Protein AF-0000000081653318 (afdb_homodimer)

pLDDT: mean 83.05, std 23.82, range [23.77, 98.88]

Organism: Saccoglossus kowalevskii (NCBI:txid10224)

Secondary structure (DSSP, 8-state):
------------------------------HHHHHHHHHHHHHHHHHHHHHHHHHHHHHHHHHHHHHHHHHHHHHHHHHHHHHHHHHHHHHHHHHHHHHHHHHHHHHHHHHHHHHHHHHHHHHHHHHHHHHHHHHHHHHHS-HHHHHHHTTTTTT-/------------------------------HHHHHHHHHHHHHHHHHHHHHHHHHHHHHHHHHHHHHHHHHHHHHHHHHHHHHHHHHHHHHHHHHHHHHHHHHHHHHHHHHHHHHHHHHHHHHHHHHHHHHHHHHHHHHHS-HHHHHHHTTTTTT-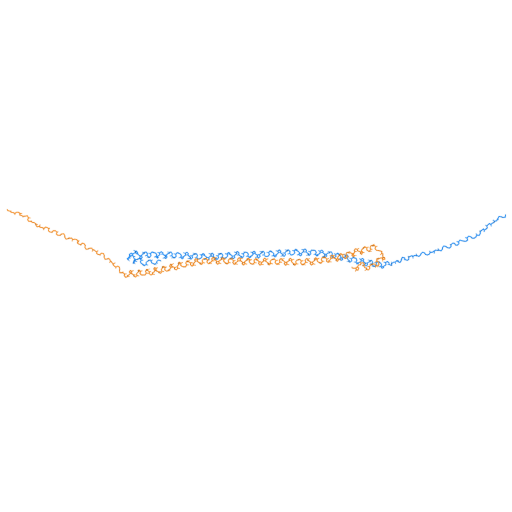

Structure (mmCIF, N/CA/C/O backbone):
data_AF-0000000081653318-model_v1
#
loop_
_entity.id
_entity.type
_entity.pdbx_description
1 polymer 'Uncharacterized protein LOC102802083'
#
loop_
_atom_site.group_PDB
_atom_site.id
_atom_site.type_symbol
_atom_site.label_atom_id
_atom_site.label_alt_id
_atom_site.label_comp_id
_atom_site.label_asym_id
_atom_site.label_entity_id
_atom_site.label_seq_id
_atom_site.pdbx_PDB_ins_code
_atom_site.Cartn_x
_atom_site.Cartn_y
_atom_site.Cartn_z
_atom_site.occupancy
_atom_site.B_iso_or_equiv
_atom_site.auth_seq_id
_atom_site.auth_comp_id
_atom_site.auth_asym_id
_atom_site.auth_atom_id
_atom_site.pdbx_PDB_model_num
ATOM 1 N N . MET A 1 1 ? 12.258 137.875 86 1 32.25 1 MET A N 1
ATOM 2 C CA . MET A 1 1 ? 11.68 138.25 84.688 1 32.25 1 MET A CA 1
ATOM 3 C C . MET A 1 1 ? 11.789 137 83.812 1 32.25 1 MET A C 1
ATOM 5 O O . MET A 1 1 ? 12.836 136.75 83.188 1 32.25 1 MET A O 1
ATOM 9 N N . ARG A 1 2 ? 11.086 135.875 84.25 1 38.72 2 ARG A N 1
ATOM 10 C CA . ARG A 1 2 ? 11.094 134.375 84 1 38.72 2 ARG A CA 1
ATOM 11 C C . ARG A 1 2 ? 10.555 134.125 82.562 1 38.72 2 ARG A C 1
ATOM 13 O O . ARG A 1 2 ? 9.469 134.625 82.25 1 38.72 2 ARG A O 1
ATOM 20 N N . GLY A 1 3 ? 11.523 134.125 81.625 1 27.19 3 GLY A N 1
ATOM 21 C CA . GLY A 1 3 ? 11.516 134 80.125 1 27.19 3 GLY A CA 1
ATOM 22 C C . GLY A 1 3 ? 10.766 132.75 79.688 1 27.19 3 GLY A C 1
ATOM 23 O O . GLY A 1 3 ? 11.148 131.625 80 1 27.19 3 GLY A O 1
ATOM 24 N N . SER A 1 4 ? 9.43 132.75 79.438 1 26.72 4 SER A N 1
ATOM 25 C CA . SER A 1 4 ? 8.461 131.75 79.062 1 26.72 4 SER A CA 1
ATOM 26 C C . SER A 1 4 ? 8.719 131.25 77.625 1 26.72 4 SER A C 1
ATOM 28 O O . SER A 1 4 ? 8.641 132 76.688 1 26.72 4 SER A O 1
ATOM 30 N N . ARG A 1 5 ? 9.789 130.375 77.5 1 36.09 5 ARG A N 1
ATOM 31 C CA . ARG A 1 5 ? 10.234 129.875 76.25 1 36.09 5 ARG A CA 1
ATOM 32 C C . ARG A 1 5 ? 9.062 129.25 75.5 1 36.09 5 ARG A C 1
ATOM 34 O O . ARG A 1 5 ? 8.484 128.25 75.938 1 36.09 5 ARG A O 1
ATOM 41 N N . SER A 1 6 ? 8.141 130 74.812 1 25.62 6 SER A N 1
ATOM 42 C CA . SER A 1 6 ? 6.938 129.375 74.25 1 25.62 6 SER A CA 1
ATOM 43 C C . SER A 1 6 ? 7.273 128.625 73 1 25.62 6 SER A C 1
ATOM 45 O O . SER A 1 6 ? 7.137 129 71.875 1 25.62 6 SER A O 1
ATOM 47 N N . ALA A 1 7 ? 8.422 127.938 73 1 36.44 7 ALA A N 1
ATOM 48 C CA . ALA A 1 7 ? 8.781 127.438 71.625 1 36.44 7 ALA A CA 1
ATOM 49 C C . ALA A 1 7 ? 7.629 126.688 71 1 36.44 7 ALA A C 1
ATOM 51 O O . ALA A 1 7 ? 6.836 126.062 71.688 1 36.44 7 ALA A O 1
ATOM 52 N N . HIS A 1 8 ? 7.402 127.125 69.688 1 29.72 8 HIS A N 1
ATOM 53 C CA . HIS A 1 8 ? 6.5 126.938 68.562 1 29.72 8 HIS A CA 1
ATOM 54 C C . HIS A 1 8 ? 6.48 125.438 68.188 1 29.72 8 HIS A C 1
ATOM 56 O O . HIS A 1 8 ? 7.395 124.688 68.562 1 29.72 8 HIS A O 1
ATOM 62 N N . SER A 1 9 ? 5.832 125.25 66.938 1 27.78 9 SER A N 1
ATOM 63 C CA . SER A 1 9 ? 4.863 124.438 66.188 1 27.78 9 SER A CA 1
ATOM 64 C C . SER A 1 9 ? 5.543 123.312 65.5 1 27.78 9 SER A C 1
ATOM 66 O O . SER A 1 9 ? 6.465 123.5 64.688 1 27.78 9 SER A O 1
ATOM 68 N N . ARG A 1 10 ? 5.598 122.125 66 1 30.11 10 ARG A N 1
ATOM 69 C CA . ARG A 1 10 ? 6.07 120.75 65.625 1 30.11 10 ARG A CA 1
ATOM 70 C C . ARG A 1 10 ? 5.383 120.25 64.375 1 30.11 10 ARG A C 1
ATOM 72 O O . ARG A 1 10 ? 5.438 119.062 64.062 1 30.11 10 ARG A O 1
ATOM 79 N N . GLN A 1 11 ? 4.965 121.125 63.312 1 26.55 11 GLN A N 1
ATOM 80 C CA . GLN A 1 11 ? 4.078 120.312 62.469 1 26.55 11 GLN A CA 1
ATOM 81 C C . GLN A 1 11 ? 4.84 119.188 61.75 1 26.55 11 GLN A C 1
ATOM 83 O O . GLN A 1 11 ? 5.98 119.375 61.312 1 26.55 11 GLN A O 1
ATOM 88 N N . GLN A 1 12 ? 4.402 117.938 61.75 1 24.28 12 GLN A N 1
ATOM 89 C CA . GLN A 1 12 ? 4.594 116.5 61.594 1 24.28 12 GLN A CA 1
ATOM 90 C C . GLN A 1 12 ? 4.516 116.125 60.094 1 24.28 12 GLN A C 1
ATOM 92 O O . GLN A 1 12 ? 4.605 114.938 59.75 1 24.28 12 GLN A O 1
ATOM 97 N N . LYS A 1 13 ? 4.434 116.812 58.969 1 33.66 13 LYS A N 1
ATOM 98 C CA . LYS A 1 13 ? 3.697 116.188 57.906 1 33.66 13 LYS A CA 1
ATOM 99 C C . LYS A 1 13 ? 4.535 115.062 57.25 1 33.66 13 LYS A C 1
ATOM 101 O O . LYS A 1 13 ? 5.488 115.375 56.5 1 33.66 13 LYS A O 1
ATOM 106 N N . ARG A 1 14 ? 5.035 114.062 57.844 1 29.83 14 ARG A N 1
ATOM 107 C CA . ARG A 1 14 ? 5.781 113.062 57.062 1 29.83 14 ARG A CA 1
ATOM 108 C C . ARG A 1 14 ? 4.871 112.375 56.094 1 29.83 14 ARG A C 1
ATOM 110 O O . ARG A 1 14 ? 3.928 111.688 56.5 1 29.83 14 ARG A O 1
ATOM 117 N N . GLU A 1 15 ? 4.422 112.875 54.938 1 34.5 15 GLU A N 1
ATOM 118 C CA . GLU A 1 15 ? 3.598 112.125 54 1 34.5 15 GLU A CA 1
ATOM 119 C C . GLU A 1 15 ? 4.344 110.938 53.469 1 34.5 15 GLU A C 1
ATOM 121 O O . GLU A 1 15 ? 5.469 111.062 52.969 1 34.5 15 GLU A O 1
ATOM 126 N N . VAL A 1 16 ? 4.148 109.75 54 1 34.91 16 VAL A N 1
ATOM 127 C CA . VAL A 1 16 ? 4.531 108.375 53.656 1 34.91 16 VAL A CA 1
ATOM 128 C C . VAL A 1 16 ? 4.078 108 52.25 1 34.91 16 VAL A C 1
ATOM 130 O O . VAL A 1 16 ? 2.889 108.062 51.938 1 34.91 16 VAL A O 1
ATOM 133 N N . GLN A 1 17 ? 4.648 108.438 51.156 1 36.47 17 GLN A N 1
ATOM 134 C CA . GLN A 1 17 ? 4.246 108 49.812 1 36.47 17 GLN A CA 1
ATOM 135 C C . GLN A 1 17 ? 4.262 106.5 49.719 1 36.47 17 GLN A C 1
ATOM 137 O O . GLN A 1 17 ? 5.254 105.812 50.062 1 36.47 17 GLN A O 1
ATOM 142 N N . SER A 1 18 ? 3.152 105.812 49.844 1 36.59 18 SER A N 1
ATOM 143 C CA . SER A 1 18 ? 2.809 104.375 49.625 1 36.59 18 SER A CA 1
ATOM 144 C C . SER A 1 18 ? 3.203 103.938 48.219 1 36.59 18 SER A C 1
ATOM 146 O O . SER A 1 18 ? 2.695 104.438 47.219 1 36.59 18 SER A O 1
ATOM 148 N N . ARG A 1 19 ? 4.391 103.812 47.812 1 43.16 19 ARG A N 1
ATOM 149 C CA . ARG A 1 19 ? 4.625 103.25 46.5 1 43.16 19 ARG A CA 1
ATOM 150 C C . ARG A 1 19 ? 3.836 101.938 46.312 1 43.16 19 ARG A C 1
ATOM 152 O O . ARG A 1 19 ? 3.807 101.125 47.188 1 43.16 19 ARG A O 1
ATOM 159 N N . GLY A 1 20 ? 2.742 101.75 45.438 1 37.66 20 GLY A N 1
ATOM 160 C CA . GLY A 1 20 ? 1.928 100.75 44.812 1 37.66 20 GLY A CA 1
ATOM 161 C C . GLY A 1 20 ? 2.736 99.562 44.312 1 37.66 20 GLY A C 1
ATOM 162 O O . GLY A 1 20 ? 3.717 99.688 43.594 1 37.66 20 GLY A O 1
ATOM 163 N N . GLY A 1 21 ? 2.881 98.562 45.031 1 37.38 21 GLY A N 1
ATOM 164 C CA . GLY A 1 21 ? 3.418 97.25 44.688 1 37.38 21 GLY A CA 1
ATOM 165 C C . GLY A 1 21 ? 2.904 96.688 43.375 1 37.38 21 GLY A C 1
ATOM 166 O O . GLY A 1 21 ? 1.706 96.75 43.094 1 37.38 21 GLY A O 1
ATOM 167 N N . ALA A 1 22 ? 3.586 96.875 42.281 1 43.84 22 ALA A N 1
ATOM 168 C CA . ALA A 1 22 ? 3.301 96.188 41.031 1 43.84 22 ALA A CA 1
ATOM 169 C C . ALA A 1 22 ? 2.885 94.75 41.312 1 43.84 22 ALA A C 1
ATOM 171 O O . ALA A 1 22 ? 3.68 93.938 41.812 1 43.84 22 ALA A O 1
ATOM 172 N N . HIS A 1 23 ? 1.65 94.438 41.75 1 41.28 23 HIS A N 1
ATOM 173 C CA . HIS A 1 23 ? 1.096 93.125 41.688 1 41.28 23 HIS A CA 1
ATOM 174 C C . HIS A 1 23 ? 1.464 92.438 40.344 1 41.28 23 HIS A C 1
ATOM 176 O O . HIS A 1 23 ? 1.177 93 39.281 1 41.28 23 HIS A O 1
ATOM 182 N N . SER A 1 24 ? 2.502 91.875 40.25 1 43.88 24 SER A N 1
ATOM 183 C CA . SER A 1 24 ? 2.703 90.938 39.188 1 43.88 24 SER A CA 1
ATOM 184 C C . SER A 1 24 ? 1.411 90.188 38.875 1 43.88 24 SER A C 1
ATOM 186 O O . SER A 1 24 ? 0.79 89.562 39.75 1 43.88 24 SER A O 1
ATOM 188 N N . ALA A 1 25 ? 0.552 90.625 38 1 44.25 25 ALA A N 1
ATOM 189 C CA . ALA A 1 25 ? -0.595 89.938 37.438 1 44.25 25 ALA A CA 1
ATOM 190 C C . ALA A 1 25 ? -0.308 88.438 37.312 1 44.25 25 ALA A C 1
ATOM 192 O O . ALA A 1 25 ? 0.47 88 36.438 1 44.25 25 ALA A O 1
ATOM 193 N N . PHE A 1 26 ? -0.19 87.688 38.281 1 48.81 26 PHE A N 1
ATOM 194 C CA . PHE A 1 26 ? -0.464 86.25 38.188 1 48.81 26 PHE A CA 1
ATOM 195 C C . PHE A 1 26 ? -1.604 86 37.188 1 48.81 26 PHE A C 1
ATOM 197 O O . PHE A 1 26 ? -2.762 86.312 37.5 1 48.81 26 PHE A O 1
ATOM 204 N N . HIS A 1 27 ? -1.43 86.312 36.031 1 48.78 27 HIS A N 1
ATOM 205 C CA . HIS A 1 27 ? -2.441 85.875 35.062 1 48.78 27 HIS A CA 1
ATOM 206 C C . HIS A 1 27 ? -3.027 84.5 35.469 1 48.78 27 HIS A C 1
ATOM 208 O O . HIS A 1 27 ? -2.367 83.438 35.344 1 48.78 27 HIS A O 1
ATOM 214 N N . SER A 1 28 ? -3.809 84.438 36.375 1 55.5 28 SER A N 1
ATOM 215 C CA . SER A 1 28 ? -4.641 83.312 36.75 1 55.5 28 SER A CA 1
ATOM 216 C C . SER A 1 28 ? -5.223 82.625 35.531 1 55.5 28 SER A C 1
ATOM 218 O O . SER A 1 28 ? -6.043 83.188 34.812 1 55.5 28 SER A O 1
ATOM 220 N N . ILE A 1 29 ? -4.445 81.875 34.812 1 61.94 29 ILE A N 1
ATOM 221 C CA . ILE A 1 29 ? -5.062 81 33.781 1 61.94 29 ILE A CA 1
ATOM 222 C C . ILE A 1 29 ? -6.434 80.562 34.25 1 61.94 29 ILE A C 1
ATOM 224 O O . ILE A 1 29 ? -6.578 80.062 35.406 1 61.94 29 ILE A O 1
ATOM 228 N N . SER A 1 30 ? -7.336 81.125 33.594 1 69.06 30 SER A N 1
ATOM 229 C CA . SER A 1 30 ? -8.672 80.625 33.938 1 69.06 30 SER A CA 1
ATOM 230 C C . SER A 1 30 ? -8.68 79.125 34.188 1 69.06 30 SER A C 1
ATOM 232 O O . SER A 1 30 ? -8.094 78.375 33.406 1 69.06 30 SER A O 1
ATOM 234 N N . THR A 1 31 ? -8.969 78.625 35.344 1 82.12 31 THR A N 1
ATOM 235 C CA . THR A 1 31 ? -9.016 77.25 35.844 1 82.12 31 THR A CA 1
ATOM 236 C C . THR A 1 31 ? -9.914 76.375 34.969 1 82.12 31 THR A C 1
ATOM 238 O O . THR A 1 31 ? -9.727 75.188 34.875 1 82.12 31 THR A O 1
ATOM 241 N N . GLN A 1 32 ? -10.781 77.125 34.219 1 85.12 32 GLN A N 1
ATOM 242 C CA . GLN A 1 32 ? -11.781 76.375 33.5 1 85.12 32 GLN A CA 1
ATOM 243 C C . GLN A 1 32 ? -11.164 75.688 32.281 1 85.12 32 GLN A C 1
ATOM 245 O O . GLN A 1 32 ? -11.312 74.5 32.062 1 85.12 32 GLN A O 1
ATOM 250 N N . PRO A 1 33 ? -10.383 76.5 31.453 1 84.5 33 PRO A N 1
ATOM 251 C CA . PRO A 1 33 ? -9.766 75.812 30.297 1 84.5 33 PRO A CA 1
ATOM 252 C C . PRO A 1 33 ? -8.797 74.688 30.688 1 84.5 33 PRO A C 1
ATOM 254 O O . PRO A 1 33 ? -8.703 73.688 30 1 84.5 33 PRO A O 1
ATOM 257 N N . LEU A 1 34 ? -8.141 74.938 31.734 1 86.88 34 LEU A N 1
ATOM 258 C CA . LEU A 1 34 ? -7.203 73.875 32.219 1 86.88 34 LEU A CA 1
ATOM 259 C C . LEU A 1 34 ? -7.941 72.625 32.656 1 86.88 34 LEU A C 1
ATOM 261 O O . LEU A 1 34 ? -7.516 71.5 32.344 1 86.88 34 LEU A O 1
ATOM 265 N N . ARG A 1 35 ? -9.039 72.812 33.438 1 89.06 35 ARG A N 1
ATOM 266 C CA . ARG A 1 35 ? -9.828 71.688 33.906 1 89.06 35 ARG A CA 1
ATOM 267 C C . ARG A 1 35 ? -10.422 70.875 32.719 1 89.06 35 ARG A C 1
ATOM 269 O O . ARG A 1 35 ? -10.445 69.688 32.75 1 89.06 35 ARG A O 1
ATOM 276 N N . GLU A 1 36 ? -10.906 71.625 31.719 1 89.38 36 GLU A N 1
ATOM 277 C CA . GLU A 1 36 ? -11.492 70.938 30.547 1 89.38 36 GLU A CA 1
ATOM 278 C C . GLU A 1 36 ? -10.438 70.188 29.766 1 89.38 36 GLU A C 1
ATOM 280 O O . GLU A 1 36 ? -10.703 69.062 29.297 1 89.38 36 GLU A O 1
ATOM 285 N N . LYS A 1 37 ? -9.273 70.75 29.641 1 89.62 37 LYS A N 1
ATOM 286 C CA . LYS A 1 37 ? -8.203 70.125 28.891 1 89.62 37 LYS A CA 1
ATOM 287 C C . LYS A 1 37 ? -7.707 68.875 29.625 1 89.62 37 LYS A C 1
ATOM 289 O O . LYS A 1 37 ? -7.473 67.812 29.016 1 89.62 37 LYS A O 1
ATOM 294 N N . LYS A 1 38 ? -7.578 68.938 30.953 1 89.31 38 LYS A N 1
ATOM 295 C CA . LYS A 1 38 ? -7.16 67.812 31.75 1 89.31 38 LYS A CA 1
ATOM 296 C C . LYS A 1 38 ? -8.18 66.688 31.641 1 89.31 38 LYS A C 1
ATOM 298 O O . LYS A 1 38 ? -7.805 65.5 31.531 1 89.31 38 LYS A O 1
ATOM 303 N N . ALA A 1 39 ? -9.445 67.125 31.672 1 90.19 39 ALA A N 1
ATOM 304 C CA . ALA A 1 39 ? -10.508 66.125 31.578 1 90.19 39 ALA A CA 1
ATOM 305 C C . ALA A 1 39 ? -10.461 65.375 30.234 1 90.19 39 ALA A C 1
ATOM 307 O O . ALA A 1 39 ? -10.68 64.188 30.172 1 90.19 39 ALA A O 1
ATOM 308 N N . GLU A 1 40 ? -10.156 66.125 29.172 1 92.19 40 GLU A N 1
ATOM 309 C CA . GLU A 1 40 ? -10.047 65.562 27.844 1 92.19 40 GLU A CA 1
ATOM 310 C C . GLU A 1 40 ? -8.859 64.562 27.75 1 92.19 40 GLU A C 1
ATOM 312 O O . GLU A 1 40 ? -8.984 63.5 27.203 1 92.19 40 GLU A O 1
ATOM 317 N N . VAL A 1 41 ? -7.766 65 28.281 1 91.31 41 VAL A N 1
ATOM 318 C CA . VAL A 1 41 ? -6.555 64.125 28.25 1 91.31 41 VAL A CA 1
ATOM 319 C C . VAL A 1 41 ? -6.77 62.875 29.062 1 91.31 41 VAL A C 1
ATOM 321 O O . VAL A 1 41 ? -6.406 61.781 28.625 1 91.31 41 VAL A O 1
ATOM 324 N N . ILE A 1 42 ? -7.449 63.062 30.234 1 92.69 42 ILE A N 1
ATOM 325 C CA . ILE A 1 42 ? -7.699 61.938 31.109 1 92.69 42 ILE A CA 1
ATOM 326 C C . ILE A 1 42 ? -8.625 60.938 30.406 1 92.69 42 ILE A C 1
ATOM 328 O O . ILE A 1 42 ? -8.422 59.719 30.484 1 92.69 42 ILE A O 1
ATOM 332 N N . LYS A 1 43 ? -9.602 61.5 29.672 1 93.62 43 LYS A N 1
ATOM 333 C CA . LYS A 1 43 ? -10.508 60.625 28.906 1 93.62 43 LYS A CA 1
ATOM 334 C C . LYS A 1 43 ? -9.758 59.844 27.828 1 93.62 43 LYS A C 1
ATOM 336 O O . LYS A 1 43 ? -9.953 58.656 27.672 1 93.62 43 LYS A O 1
ATOM 341 N N . ASN A 1 44 ? -8.898 60.531 27.172 1 92.88 44 ASN A N 1
ATOM 342 C CA . ASN A 1 44 ? -8.133 59.906 26.109 1 92.88 44 ASN A CA 1
ATOM 343 C C . ASN A 1 44 ? -7.137 58.875 26.656 1 92.88 44 ASN A C 1
ATOM 345 O O . ASN A 1 44 ? -6.875 57.844 26.016 1 92.88 44 ASN A O 1
ATOM 349 N N . LEU A 1 45 ? -6.582 59.156 27.812 1 93.5 45 LEU A N 1
ATOM 350 C CA . LEU A 1 45 ? -5.684 58.25 28.484 1 93.5 45 LEU A CA 1
ATOM 351 C C . LEU A 1 45 ? -6.41 56.938 28.844 1 93.5 45 LEU A C 1
ATOM 353 O O . LEU A 1 45 ? -5.871 55.844 28.656 1 93.5 45 LEU A O 1
ATOM 357 N N . LYS A 1 46 ? -7.578 57.094 29.312 1 94.94 46 LYS A N 1
ATOM 358 C CA . LYS A 1 46 ? -8.367 55.906 29.656 1 94.94 46 LYS A CA 1
ATOM 359 C C . LYS A 1 46 ? -8.672 55.062 28.422 1 94.94 46 LYS A C 1
ATOM 361 O O . LYS A 1 46 ? -8.633 53.844 28.469 1 94.94 46 LYS A O 1
ATOM 366 N N . TYR A 1 47 ? -8.977 55.781 27.375 1 95.12 47 TYR A N 1
ATOM 367 C CA . TYR A 1 47 ? -9.234 55.094 26.109 1 95.12 47 TYR A CA 1
ATOM 368 C C . TYR A 1 47 ? -8.016 54.281 25.672 1 95.12 47 TYR A C 1
ATOM 370 O O . TYR A 1 47 ? -8.125 53.125 25.297 1 95.12 47 TYR A O 1
ATOM 378 N N . LEU A 1 48 ? -6.816 54.812 25.766 1 95 48 LEU A N 1
ATOM 379 C CA . LEU A 1 48 ? -5.582 54.156 25.344 1 95 48 LEU A CA 1
ATOM 380 C C . LEU A 1 48 ? -5.266 52.969 26.25 1 95 48 LEU A C 1
ATOM 382 O O . LEU A 1 48 ? -4.781 51.938 25.766 1 95 48 LEU A O 1
ATOM 386 N N . GLU A 1 49 ? -5.492 53.156 27.516 1 95.69 49 GLU A N 1
ATOM 387 C CA . GLU A 1 49 ? -5.277 52.062 28.438 1 95.69 49 GLU A CA 1
ATOM 388 C C . GLU A 1 49 ? -6.188 50.875 28.109 1 95.69 49 GLU A C 1
ATOM 390 O O . GLU A 1 49 ? -5.758 49.719 28.156 1 95.69 49 GLU A O 1
ATOM 395 N N . ASP A 1 50 ? -7.434 51.188 27.797 1 97.19 50 ASP A N 1
ATOM 396 C CA . ASP A 1 50 ? -8.367 50.125 27.391 1 97.19 50 ASP A CA 1
ATOM 397 C C . ASP A 1 50 ? -7.902 49.469 26.109 1 97.19 50 ASP A C 1
ATOM 399 O O . ASP A 1 50 ? -8 48.219 25.984 1 97.19 50 ASP A O 1
ATOM 403 N N . GLU A 1 51 ? -7.402 50.219 25.172 1 96.38 51 GLU A N 1
ATOM 404 C CA . GLU A 1 51 ? -6.879 49.656 23.922 1 96.38 51 GLU A CA 1
ATOM 405 C C . GLU A 1 51 ? -5.668 48.75 24.172 1 96.38 51 GLU A C 1
ATOM 407 O O . GLU A 1 51 ? -5.516 47.719 23.547 1 96.38 51 GLU A O 1
ATOM 412 N N . ASN A 1 52 ? -4.824 49.188 25.047 1 97 52 ASN A N 1
ATOM 413 C CA . ASN A 1 52 ? -3.662 48.375 25.406 1 97 52 ASN A CA 1
ATOM 414 C C . ASN A 1 52 ? -4.074 47.031 26 1 97 52 ASN A C 1
ATOM 416 O O . ASN A 1 52 ? -3.439 46 25.75 1 97 52 ASN A O 1
ATOM 420 N N . GLN A 1 53 ? -5.09 47.062 26.812 1 97.88 53 GLN A N 1
ATOM 421 C CA . GLN A 1 53 ? -5.609 45.844 27.359 1 97.88 53 GLN A CA 1
ATOM 422 C C . GLN A 1 53 ? -6.137 44.906 26.25 1 97.88 53 GLN A C 1
ATOM 424 O O . GLN A 1 53 ? -5.871 43.719 26.266 1 97.88 53 GLN A O 1
ATOM 429 N N . ARG A 1 54 ? -6.84 45.5 25.328 1 97.81 54 ARG A N 1
ATOM 430 C CA . ARG A 1 54 ? -7.363 44.719 24.219 1 97.81 54 ARG A CA 1
ATOM 431 C C . ARG A 1 54 ? -6.23 44.094 23.391 1 97.81 54 ARG A C 1
ATOM 433 O O . ARG A 1 54 ? -6.316 42.938 22.969 1 97.81 54 ARG A O 1
ATOM 440 N N . LEU A 1 55 ? -5.156 44.844 23.172 1 97.75 55 LEU A N 1
ATOM 441 C CA . LEU A 1 55 ? -4.004 44.344 22.422 1 97.75 55 LEU A CA 1
ATOM 442 C C . LEU A 1 55 ? -3.34 43.188 23.156 1 97.75 55 LEU A C 1
ATOM 444 O O . LEU A 1 55 ? -2.975 42.188 22.531 1 97.75 55 LEU A O 1
ATOM 448 N N . THR A 1 56 ? -3.23 43.344 24.406 1 97.81 56 THR A N 1
ATOM 449 C CA . THR A 1 56 ? -2.635 42.25 25.203 1 97.81 56 THR A CA 1
ATOM 450 C C . THR A 1 56 ? -3.459 40.969 25.109 1 97.81 56 THR A C 1
ATOM 452 O O . THR A 1 56 ? -2.906 39.906 24.922 1 97.81 56 THR A O 1
ATOM 455 N N . ASP A 1 57 ? -4.734 41.125 25.156 1 98.19 57 ASP A N 1
ATOM 456 C CA . ASP A 1 57 ? -5.621 39.969 25.031 1 98.19 57 ASP A CA 1
ATOM 457 C C . ASP A 1 57 ? -5.496 39.344 23.641 1 98.19 57 ASP A C 1
ATOM 459 O O . ASP A 1 57 ? -5.492 38.125 23.516 1 98.19 57 ASP A O 1
ATOM 463 N N . PHE A 1 58 ? -5.438 40.125 22.703 1 98.25 58 PHE A N 1
ATOM 464 C CA . PHE A 1 58 ? -5.309 39.656 21.328 1 98.25 58 PHE A CA 1
ATOM 465 C C . PHE A 1 58 ? -4.004 38.875 21.141 1 98.25 58 PHE A C 1
ATOM 467 O O . PHE A 1 58 ? -3.98 37.812 20.5 1 98.25 58 PHE A O 1
ATOM 474 N N . MET A 1 59 ? -2.936 39.406 21.625 1 98.31 59 MET A N 1
ATOM 475 C CA . MET A 1 59 ? -1.64 38.75 21.531 1 98.31 59 MET A CA 1
ATOM 476 C C . MET A 1 59 ? -1.69 37.344 22.188 1 98.31 59 MET A C 1
ATOM 478 O O . MET A 1 59 ? -1.121 36.406 21.656 1 98.31 59 MET A O 1
ATOM 482 N N . LYS A 1 60 ? -2.33 37.344 23.312 1 98.25 60 LYS A N 1
ATOM 483 C CA . LYS A 1 60 ? -2.514 36.062 23.984 1 98.25 60 LYS A CA 1
ATOM 484 C C . LYS A 1 60 ? -3.27 35.094 23.094 1 98.25 60 LYS A C 1
ATOM 486 O O . LYS A 1 60 ? -2.9 33.906 23 1 98.25 60 LYS A O 1
ATOM 491 N N . LYS A 1 61 ? -4.305 35.562 22.469 1 98.38 61 LYS A N 1
ATOM 492 C CA . LYS A 1 61 ? -5.102 34.75 21.578 1 98.38 61 LYS A CA 1
ATOM 493 C C . LYS A 1 61 ? -4.262 34.219 20.406 1 98.38 61 LYS A C 1
ATOM 495 O O . LYS A 1 61 ? -4.41 33.094 19.969 1 98.38 61 LYS A O 1
ATOM 500 N N . LEU A 1 62 ? -3.422 35.094 19.906 1 98.31 62 LEU A N 1
ATOM 501 C CA . LEU A 1 62 ? -2.529 34.688 18.812 1 98.31 62 LEU A CA 1
ATOM 502 C C . LEU A 1 62 ? -1.608 33.562 19.266 1 98.31 62 LEU A C 1
ATOM 504 O O . LEU A 1 62 ? -1.365 32.625 18.5 1 98.31 62 LEU A O 1
ATOM 508 N N . GLY A 1 63 ? -1.091 33.625 20.438 1 97.69 63 GLY A N 1
ATOM 509 C CA . GLY A 1 63 ? -0.269 32.562 21 1 97.69 63 GLY A CA 1
ATOM 510 C C . GLY A 1 63 ? -0.992 31.25 21.078 1 97.69 63 GLY A C 1
ATOM 511 O O . GLY A 1 63 ? -0.443 30.203 20.703 1 97.69 63 GLY A O 1
ATOM 512 N N . VAL A 1 64 ? -2.17 31.219 21.562 1 98.31 64 VAL A N 1
ATOM 513 C CA . VAL A 1 64 ? -2.977 30 21.688 1 98.31 64 VAL A CA 1
ATOM 514 C C . VAL A 1 64 ? -3.23 29.422 20.297 1 98.31 64 VAL A C 1
ATOM 516 O O . VAL A 1 64 ? -3.189 28.203 20.109 1 98.31 64 VAL A O 1
ATOM 519 N N . LEU A 1 65 ? -3.488 30.312 19.312 1 98.38 65 LEU A N 1
ATOM 520 C CA . LEU A 1 65 ? -3.744 29.875 17.953 1 98.38 65 LEU A CA 1
ATOM 521 C C . LEU A 1 65 ? -2.525 29.172 17.375 1 98.38 65 LEU A C 1
ATOM 523 O O . LEU A 1 65 ? -2.66 28.172 16.656 1 98.38 65 LEU A O 1
ATOM 527 N N . VAL A 1 66 ? -1.356 29.672 17.625 1 98 66 VAL A N 1
ATOM 528 C CA . VAL A 1 66 ? -0.122 29.047 17.156 1 98 66 VAL A CA 1
ATOM 529 C C . VAL A 1 66 ? -0.041 27.609 17.688 1 98 66 VAL A C 1
ATOM 531 O O . VAL A 1 66 ? 0.25 26.688 16.938 1 98 66 VAL A O 1
ATOM 534 N N . GLU A 1 67 ? -0.318 27.422 18.891 1 97.62 67 GLU A N 1
ATOM 535 C CA . GLU A 1 67 ? -0.273 26.109 19.516 1 97.62 67 GLU A CA 1
ATOM 536 C C . GLU A 1 67 ? -1.333 25.188 18.922 1 97.62 67 GLU A C 1
ATOM 538 O O . GLU A 1 67 ? -1.076 24 18.688 1 97.62 67 GLU A O 1
ATOM 543 N N . LYS A 1 68 ? -2.488 25.719 18.719 1 98.5 68 LYS A N 1
ATOM 544 C CA . LYS A 1 68 ? -3.564 24.938 18.109 1 98.5 68 LYS A CA 1
ATOM 545 C C . LYS A 1 68 ? -3.18 24.438 16.719 1 98.5 68 LYS A C 1
ATOM 547 O O . LYS A 1 68 ? -3.469 23.297 16.359 1 98.5 68 LYS A O 1
ATOM 552 N N . ILE A 1 69 ? -2.58 25.297 15.953 1 98.69 69 ILE A N 1
ATOM 553 C CA . ILE A 1 69 ? -2.141 24.938 14.609 1 98.69 69 ILE A CA 1
ATOM 554 C C . ILE A 1 69 ? -1.117 23.812 14.68 1 98.69 69 ILE A C 1
ATOM 556 O O . ILE A 1 69 ? -1.214 22.828 13.938 1 98.69 69 ILE A O 1
ATOM 560 N N . LYS A 1 70 ? -0.133 23.922 15.508 1 97.81 70 LYS A N 1
ATOM 561 C CA . LYS A 1 70 ? 0.891 22.891 15.672 1 97.81 70 LYS A CA 1
ATOM 562 C C . LYS A 1 70 ? 0.271 21.562 16.078 1 97.81 70 LYS A C 1
ATOM 564 O O . LYS A 1 70 ? 0.617 20.516 15.523 1 97.81 70 LYS A O 1
ATOM 569 N N . HIS A 1 71 ? -0.649 21.594 17 1 98.25 71 HIS A N 1
ATOM 570 C CA . HIS A 1 71 ? -1.317 20.391 17.469 1 98.25 71 HIS A CA 1
ATOM 571 C C . HIS A 1 71 ? -2.129 19.734 16.359 1 98.25 71 HIS A C 1
ATOM 573 O O . HIS A 1 71 ? -2.059 18.516 16.172 1 98.25 71 HIS A O 1
ATOM 579 N N . LYS A 1 72 ? -2.848 20.562 15.672 1 98.25 72 LYS A N 1
ATOM 580 C CA . LYS A 1 72 ? -3.645 20.047 14.555 1 98.25 72 LYS A CA 1
ATOM 581 C C . LYS A 1 72 ? -2.758 19.406 13.492 1 98.25 72 LYS A C 1
ATOM 583 O O . LYS A 1 72 ? -3.102 18.375 12.938 1 98.25 72 LYS A O 1
ATOM 588 N N . GLY A 1 73 ? -1.673 20.094 13.172 1 98.44 73 GLY A N 1
ATOM 589 C CA . GLY A 1 73 ? -0.738 19.531 12.219 1 98.44 73 GLY A CA 1
ATOM 590 C C . GLY A 1 73 ? -0.215 18.172 12.633 1 98.44 73 GLY A C 1
ATOM 591 O O . GLY A 1 73 ? -0.105 17.25 11.812 1 98.44 73 GLY A O 1
ATOM 592 N N . ALA A 1 74 ? 0.094 17.969 13.828 1 98.31 74 ALA A N 1
ATOM 593 C CA . ALA A 1 74 ? 0.574 16.688 14.367 1 98.31 74 ALA A CA 1
ATOM 594 C C . ALA A 1 74 ? -0.488 15.602 14.234 1 98.31 74 ALA A C 1
ATOM 596 O O . ALA A 1 74 ? -0.175 14.461 13.906 1 98.31 74 ALA A O 1
ATOM 597 N N . LEU A 1 75 ? -1.705 15.969 14.547 1 98.56 75 LEU A N 1
ATOM 598 C CA . LEU A 1 75 ? -2.809 15.023 14.445 1 98.56 75 LEU A CA 1
ATOM 599 C C . LEU A 1 75 ? -3.02 14.578 13 1 98.56 75 LEU A C 1
ATOM 601 O O . LEU A 1 75 ? -3.209 13.391 12.734 1 98.56 75 LEU A O 1
ATOM 605 N N . ILE A 1 76 ? -2.986 15.492 12.133 1 98.75 76 ILE A N 1
ATOM 606 C CA . ILE A 1 76 ? -3.174 15.195 10.719 1 98.75 76 ILE A CA 1
ATOM 607 C C . ILE A 1 76 ? -2.059 14.273 10.234 1 98.75 76 ILE A C 1
ATOM 609 O O . ILE A 1 76 ? -2.314 13.297 9.523 1 98.75 76 ILE A O 1
ATOM 613 N N . LYS A 1 77 ? -0.866 14.562 10.609 1 98.75 77 LYS A N 1
ATOM 614 C CA . LYS A 1 77 ? 0.271 13.742 10.211 1 98.75 77 LYS A CA 1
ATOM 615 C C . LYS A 1 77 ? 0.147 12.328 10.781 1 98.75 77 LYS A C 1
ATOM 617 O O . LYS A 1 77 ? 0.474 11.352 10.102 1 98.75 77 LYS A O 1
ATOM 622 N N . HIS A 1 78 ? -0.261 12.258 11.961 1 98.69 78 HIS A N 1
ATOM 623 C CA . HIS A 1 78 ? -0.506 10.953 12.57 1 98.69 78 HIS A CA 1
ATOM 624 C C . HIS A 1 78 ? -1.548 10.164 11.789 1 98.69 78 HIS A C 1
ATOM 626 O O . HIS A 1 78 ? -1.367 8.969 11.539 1 98.69 78 HIS A O 1
ATOM 632 N N . ASP A 1 79 ? -2.613 10.836 11.469 1 98.69 79 ASP A N 1
ATOM 633 C CA . ASP A 1 79 ? -3.668 10.195 10.695 1 98.69 79 ASP A CA 1
ATOM 634 C C . ASP A 1 79 ? -3.141 9.711 9.344 1 98.69 79 ASP A C 1
ATOM 636 O O . ASP A 1 79 ? -3.445 8.602 8.906 1 98.69 79 ASP A O 1
ATOM 640 N N . ILE A 1 80 ? -2.426 10.531 8.695 1 98.81 80 ILE A N 1
ATOM 641 C CA . ILE A 1 80 ? -1.834 10.18 7.406 1 98.81 80 ILE A CA 1
ATOM 642 C C . ILE A 1 80 ? -0.964 8.93 7.562 1 98.81 80 ILE A C 1
ATOM 644 O O . ILE A 1 80 ? -1.081 7.984 6.785 1 98.81 80 ILE A O 1
ATOM 648 N N . ALA A 1 81 ? -0.067 8.922 8.5 1 98.69 81 ALA A N 1
ATOM 649 C CA . ALA A 1 81 ? 0.823 7.785 8.742 1 98.69 81 ALA A CA 1
ATOM 650 C C . ALA A 1 81 ? 0.027 6.512 9.008 1 98.69 81 ALA A C 1
ATOM 652 O O . ALA A 1 81 ? 0.334 5.453 8.445 1 98.69 81 ALA A O 1
ATOM 653 N N . SER A 1 82 ? -0.978 6.633 9.82 1 98.75 82 SER A N 1
ATOM 654 C CA . SER A 1 82 ? -1.805 5.484 10.18 1 98.75 82 SER A CA 1
ATOM 655 C C . SER A 1 82 ? -2.525 4.922 8.961 1 98.75 82 SER A C 1
ATOM 657 O O . SER A 1 82 ? -2.588 3.703 8.773 1 98.75 82 SER A O 1
ATOM 659 N N . GLU A 1 83 ? -3.082 5.832 8.227 1 98.62 83 GLU A N 1
ATOM 660 C CA . GLU A 1 83 ? -3.791 5.391 7.027 1 98.62 83 GLU A CA 1
ATOM 661 C C . GLU A 1 83 ? -2.844 4.707 6.043 1 98.62 83 GLU A C 1
ATOM 663 O O . GLU A 1 83 ? -3.178 3.668 5.473 1 98.62 83 GLU A O 1
ATOM 668 N N . CYS A 1 84 ? -1.764 5.293 5.801 1 98.62 84 CYS A N 1
ATOM 669 C CA . CYS A 1 84 ? -0.778 4.699 4.906 1 98.62 84 CYS A CA 1
ATOM 670 C C . CYS A 1 84 ? -0.33 3.336 5.418 1 98.62 84 CYS A C 1
ATOM 672 O O . CYS A 1 84 ? -0.225 2.381 4.645 1 98.62 84 CYS A O 1
ATOM 674 N N . ASP A 1 85 ? -0.068 3.162 6.668 1 98.62 85 ASP A N 1
ATOM 675 C CA . ASP A 1 85 ? 0.294 1.885 7.273 1 98.62 85 ASP A CA 1
ATOM 676 C C . ASP A 1 85 ? -0.799 0.842 7.055 1 98.62 85 ASP A C 1
ATOM 678 O O . ASP A 1 85 ? -0.507 -0.32 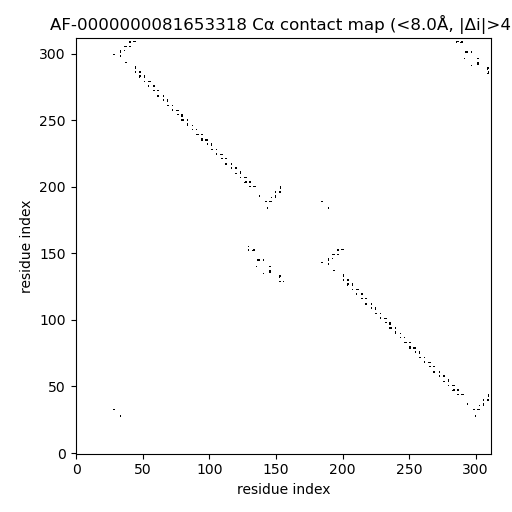6.766 1 98.62 85 ASP A O 1
ATOM 682 N N . ASN A 1 86 ? -1.998 1.272 7.258 1 98.69 86 ASN A N 1
ATOM 683 C CA . ASN A 1 86 ? -3.119 0.366 7.035 1 98.69 86 ASN A CA 1
ATOM 684 C C . ASN A 1 86 ? -3.178 -0.108 5.586 1 98.69 86 ASN A C 1
ATOM 686 O O . ASN A 1 86 ? -3.416 -1.288 5.324 1 98.69 86 ASN A O 1
ATOM 690 N N . LEU A 1 87 ? -3.012 0.782 4.668 1 98.69 87 LEU A N 1
ATOM 691 C CA . LEU A 1 87 ? -3 0.425 3.252 1 98.69 87 LEU A CA 1
ATOM 692 C C . LEU A 1 87 ? -1.885 -0.572 2.951 1 98.69 87 LEU A C 1
ATOM 694 O O . LEU A 1 87 ? -2.098 -1.549 2.229 1 98.69 87 LEU A O 1
ATOM 698 N N . VAL A 1 88 ? -0.72 -0.356 3.502 1 98.81 88 VAL A N 1
ATOM 699 C CA . VAL A 1 88 ? 0.407 -1.262 3.303 1 98.81 88 VAL A CA 1
ATOM 700 C C . VAL A 1 88 ? 0.067 -2.641 3.867 1 98.81 88 VAL A C 1
ATOM 702 O O . VAL A 1 88 ? 0.338 -3.662 3.23 1 98.81 88 VAL A O 1
ATOM 705 N N . LYS A 1 89 ? -0.562 -2.641 4.988 1 98.75 89 LYS A N 1
ATOM 706 C CA . LYS A 1 89 ? -0.972 -3.906 5.594 1 98.75 89 LYS A CA 1
ATOM 707 C C . LYS A 1 89 ? -1.965 -4.645 4.703 1 98.75 89 LYS A C 1
ATOM 709 O O . LYS A 1 89 ? -1.89 -5.867 4.562 1 98.75 89 LYS A O 1
ATOM 714 N N . ILE A 1 90 ? -2.867 -3.957 4.188 1 98.81 90 ILE A N 1
ATOM 715 C CA . ILE A 1 90 ? -3.852 -4.559 3.293 1 98.81 90 ILE A CA 1
ATOM 716 C C . ILE A 1 90 ? -3.15 -5.141 2.068 1 98.81 90 ILE A C 1
ATOM 718 O O . ILE A 1 90 ? -3.445 -6.262 1.652 1 98.81 90 ILE A O 1
ATOM 722 N N . ILE A 1 91 ? -2.27 -4.41 1.532 1 98.81 91 ILE A N 1
ATOM 723 C CA . ILE A 1 91 ? -1.521 -4.863 0.365 1 98.81 91 ILE A CA 1
ATOM 724 C C . ILE A 1 91 ? -0.748 -6.137 0.711 1 98.81 91 ILE A C 1
ATOM 726 O O . ILE A 1 91 ? -0.754 -7.102 -0.055 1 98.81 91 ILE A O 1
ATOM 730 N N . GLU A 1 92 ? -0.12 -6.152 1.811 1 98.56 92 GLU A N 1
ATOM 731 C CA . GLU A 1 92 ? 0.658 -7.312 2.236 1 98.56 92 GLU A CA 1
ATOM 732 C C . GLU A 1 92 ? -0.233 -8.539 2.422 1 98.56 92 GLU A C 1
ATOM 734 O O . GLU A 1 92 ? 0.143 -9.648 2.043 1 98.56 92 GLU A O 1
ATOM 739 N N . LYS A 1 93 ? -1.331 -8.328 3.059 1 98.75 93 LYS A N 1
ATOM 740 C CA . LYS A 1 93 ? -2.277 -9.43 3.234 1 98.75 93 LYS A CA 1
ATOM 741 C C . LYS A 1 93 ? -2.752 -9.961 1.887 1 98.75 93 LYS A C 1
ATOM 743 O O . LYS A 1 93 ? -2.824 -11.18 1.687 1 98.75 93 LYS A O 1
ATOM 748 N N . LYS A 1 94 ? -3.098 -9.094 1.024 1 98.88 94 LYS A N 1
ATOM 749 C CA . LYS A 1 94 ? -3.529 -9.492 -0.312 1 98.88 94 LYS A CA 1
ATOM 750 C C . LYS A 1 94 ? -2.416 -10.234 -1.048 1 98.88 94 LYS A C 1
ATOM 752 O O . LYS A 1 94 ? -2.668 -11.242 -1.712 1 98.88 94 LYS A O 1
ATOM 757 N N . LYS A 1 95 ? -1.206 -9.711 -0.974 1 98.75 95 LYS A N 1
ATOM 758 C CA . LYS A 1 95 ? -0.032 -10.359 -1.548 1 98.75 95 LYS A CA 1
ATOM 759 C C . LYS A 1 95 ? 0.082 -11.805 -1.071 1 98.75 95 LYS A C 1
ATOM 761 O O . LYS A 1 95 ? 0.245 -12.719 -1.881 1 98.75 95 LYS A O 1
ATOM 766 N N . ARG A 1 96 ? 0.009 -12.07 0.188 1 98.69 96 ARG A N 1
ATOM 767 C CA . ARG A 1 96 ? 0.112 -13.398 0.773 1 98.69 96 ARG A CA 1
ATOM 768 C C . ARG A 1 96 ? -1 -14.312 0.262 1 98.69 96 ARG A C 1
ATOM 770 O O . ARG A 1 96 ? -0.757 -15.477 -0.062 1 98.69 96 ARG A O 1
ATOM 777 N N . SER A 1 97 ? -2.158 -13.75 0.263 1 98.75 97 SER A N 1
ATOM 778 C CA . SER A 1 97 ? -3.295 -14.531 -0.219 1 98.75 97 SER A CA 1
ATOM 779 C C . SER A 1 97 ? -3.1 -14.953 -1.671 1 98.75 97 SER A C 1
ATOM 781 O O . SER A 1 97 ? -3.371 -16.094 -2.031 1 98.75 97 SER A O 1
ATOM 783 N N . MET A 1 98 ? -2.678 -14.039 -2.484 1 98.81 98 MET A N 1
ATOM 784 C CA . MET A 1 98 ? -2.479 -14.336 -3.9 1 98.81 98 MET A CA 1
ATOM 785 C C . MET A 1 98 ? -1.374 -15.367 -4.09 1 98.81 98 MET A C 1
ATOM 787 O O . MET A 1 98 ? -1.51 -16.281 -4.898 1 98.81 98 MET A O 1
ATOM 791 N N . MET A 1 99 ? -0.345 -15.203 -3.354 1 98.69 99 MET A N 1
ATOM 792 C CA . MET A 1 99 ? 0.753 -16.156 -3.412 1 98.69 99 MET A CA 1
ATOM 793 C C . MET A 1 99 ? 0.275 -17.562 -3.025 1 98.69 99 MET A C 1
ATOM 795 O O . MET A 1 99 ? 0.632 -18.547 -3.674 1 98.69 99 MET A O 1
ATOM 799 N N . TYR A 1 100 ? -0.495 -17.578 -2.039 1 98.62 100 TYR A N 1
ATOM 800 C CA . TYR A 1 100 ? -1.054 -18.859 -1.59 1 98.62 100 TYR A CA 1
ATOM 801 C C . TYR A 1 100 ? -1.918 -19.484 -2.676 1 98.62 100 TYR A C 1
ATOM 803 O O . TYR A 1 100 ? -1.832 -20.688 -2.926 1 98.62 100 TYR A O 1
ATOM 811 N N . GLN A 1 101 ? -2.715 -18.703 -3.307 1 98.75 101 GLN A N 1
ATOM 812 C CA . GLN A 1 101 ? -3.584 -19.203 -4.363 1 98.75 101 GLN A CA 1
ATOM 813 C C . GLN A 1 101 ? -2.768 -19.781 -5.52 1 98.75 101 GLN A C 1
ATOM 815 O O . GLN A 1 101 ? -3.131 -20.797 -6.102 1 98.75 101 GLN A O 1
ATOM 820 N N . VAL A 1 102 ? -1.715 -19.141 -5.832 1 98.75 102 VAL A N 1
ATOM 821 C CA . VAL A 1 102 ? -0.834 -19.625 -6.891 1 98.75 102 VAL A CA 1
ATOM 822 C C . VAL A 1 102 ? -0.259 -20.984 -6.492 1 98.75 102 VAL A C 1
ATOM 824 O O . VAL A 1 102 ? -0.289 -21.938 -7.277 1 98.75 102 VAL A O 1
ATOM 827 N N . ASP A 1 103 ? 0.263 -21.094 -5.328 1 98.44 103 ASP A N 1
ATOM 828 C CA . ASP A 1 103 ? 0.815 -22.359 -4.84 1 98.44 103 ASP A CA 1
ATOM 829 C C . ASP A 1 103 ? -0.23 -23.469 -4.879 1 98.44 103 ASP A C 1
ATOM 831 O O . ASP A 1 103 ? 0.055 -24.578 -5.332 1 98.44 103 ASP A O 1
ATOM 835 N N . LYS A 1 104 ? -1.388 -23.156 -4.41 1 98.62 104 LYS A N 1
ATOM 836 C CA . LYS A 1 104 ? -2.471 -24.141 -4.359 1 98.62 104 LYS A CA 1
ATOM 837 C C . LYS A 1 104 ? -2.836 -24.625 -5.754 1 98.62 104 LYS A C 1
ATOM 839 O O . LYS A 1 104 ? -2.98 -25.828 -5.977 1 98.62 104 LYS A O 1
ATOM 844 N N . GLN A 1 105 ? -2.982 -23.703 -6.641 1 98.5 105 GLN A N 1
ATOM 845 C CA . GLN A 1 105 ? -3.344 -24.047 -8.008 1 98.5 105 GLN A CA 1
ATOM 846 C C . GLN A 1 105 ? -2.252 -24.875 -8.672 1 98.5 105 GLN A C 1
ATOM 848 O O . GLN A 1 105 ? -2.541 -25.875 -9.344 1 98.5 105 GLN A O 1
ATOM 853 N N . GLN A 1 106 ? -1.005 -24.438 -8.508 1 98.31 106 GLN A N 1
ATOM 854 C CA . GLN A 1 106 ? 0.124 -25.156 -9.078 1 98.31 106 GLN A CA 1
ATOM 855 C C . GLN A 1 106 ? 0.186 -26.594 -8.539 1 98.31 106 GLN A C 1
ATOM 857 O O . GLN A 1 106 ? 0.358 -27.547 -9.305 1 98.31 106 GLN A O 1
ATOM 862 N N . SER A 1 107 ? 0.061 -26.734 -7.281 1 98.06 107 SER A N 1
ATOM 863 C CA . SER A 1 107 ? 0.129 -28.047 -6.645 1 98.06 107 SER A CA 1
ATOM 864 C C . SER A 1 107 ? -0.987 -28.953 -7.145 1 98.06 107 SER A C 1
ATOM 866 O O . SER A 1 107 ? -0.764 -30.141 -7.383 1 98.06 107 SER A O 1
ATOM 868 N N . ALA A 1 108 ? -2.178 -28.438 -7.273 1 98.56 108 ALA A N 1
ATOM 869 C CA . ALA A 1 108 ? -3.309 -29.234 -7.758 1 98.56 108 ALA A CA 1
ATOM 870 C C . ALA A 1 108 ? -3.062 -29.734 -9.18 1 98.56 108 ALA A C 1
ATOM 872 O O . ALA A 1 108 ? -3.307 -30.906 -9.477 1 98.56 108 ALA A O 1
ATOM 873 N N . LYS A 1 109 ? -2.602 -28.859 -10.008 1 98.69 109 LYS A N 1
ATOM 874 C CA . LYS A 1 109 ? -2.322 -29.219 -11.398 1 98.69 109 LYS A CA 1
ATOM 875 C C . LYS A 1 109 ? -1.231 -30.297 -11.469 1 98.69 109 LYS A C 1
ATOM 877 O O . LYS A 1 109 ? -1.349 -31.25 -12.234 1 98.69 109 LYS A O 1
ATOM 882 N N . VAL A 1 110 ? -0.146 -30.125 -10.711 1 98.69 110 VAL A N 1
ATOM 883 C CA . VAL A 1 110 ? 0.969 -31.062 -10.688 1 98.69 110 VAL A CA 1
ATOM 884 C C . VAL A 1 110 ? 0.489 -32.438 -10.195 1 98.69 110 VAL A C 1
ATOM 886 O O . VAL A 1 110 ? 0.86 -33.469 -10.75 1 98.69 110 VAL A O 1
ATOM 889 N N . ARG A 1 111 ? -0.393 -32.438 -9.258 1 98.31 111 ARG A N 1
ATOM 890 C CA . ARG A 1 111 ? -0.938 -33.688 -8.727 1 98.31 111 ARG A CA 1
ATOM 891 C C . ARG A 1 111 ? -1.742 -34.438 -9.789 1 98.31 111 ARG A C 1
ATOM 893 O O . ARG A 1 111 ? -1.618 -35.656 -9.93 1 98.31 111 ARG A O 1
ATOM 900 N N . GLU A 1 112 ? -2.479 -33.719 -10.422 1 98.56 112 GLU A N 1
ATOM 901 C CA . GLU A 1 112 ? -3.27 -34.312 -11.492 1 98.56 112 GLU A CA 1
ATOM 902 C C . GLU A 1 112 ? -2.373 -34.969 -12.547 1 98.56 112 GLU A C 1
ATOM 904 O O . GLU A 1 112 ? -2.637 -36.062 -13 1 98.56 112 GLU A O 1
ATOM 909 N N . LEU A 1 113 ? -1.346 -34.281 -12.938 1 98.56 113 LEU A N 1
ATOM 910 C CA . LEU A 1 113 ? -0.414 -34.812 -13.93 1 98.56 113 LEU A CA 1
ATOM 911 C C . LEU A 1 113 ? 0.324 -36.031 -13.398 1 98.56 113 LEU A C 1
ATOM 913 O O . LEU A 1 113 ? 0.575 -36.969 -14.133 1 98.56 113 LEU A O 1
ATOM 917 N N . GLU A 1 114 ? 0.646 -35.969 -12.102 1 97.62 114 GLU A N 1
ATOM 918 C CA . GLU A 1 114 ? 1.314 -37.094 -11.484 1 97.62 114 GLU A CA 1
ATOM 919 C C . GLU A 1 114 ? 0.419 -38.344 -11.492 1 97.62 114 GLU A C 1
ATOM 921 O O . GLU A 1 114 ? 0.89 -39.438 -11.734 1 97.62 114 GLU A O 1
ATOM 926 N N . VAL A 1 115 ? -0.848 -38.156 -11.227 1 98.25 115 VAL A N 1
ATOM 927 C CA . VAL A 1 115 ? -1.809 -39.25 -11.289 1 98.25 115 VAL A CA 1
ATOM 928 C C . VAL A 1 115 ? -1.862 -39.812 -12.711 1 98.25 115 VAL A C 1
ATOM 930 O O . VAL A 1 115 ? -1.831 -41.031 -12.906 1 98.25 115 VAL A O 1
ATOM 933 N N . GLN A 1 116 ? -1.86 -38.969 -13.656 1 98.25 116 GLN A N 1
ATOM 934 C CA . GLN A 1 116 ? -1.883 -39.406 -15.055 1 98.25 116 GLN A CA 1
ATOM 935 C C . GLN A 1 116 ? -0.611 -40.156 -15.422 1 98.25 116 GLN A C 1
ATOM 937 O O . GLN A 1 116 ? -0.67 -41.188 -16.109 1 98.25 116 GLN A O 1
ATOM 942 N N . LEU A 1 117 ? 0.525 -39.594 -14.977 1 98.31 117 LEU A N 1
ATOM 943 C CA . LEU A 1 117 ? 1.806 -40.25 -15.25 1 98.31 117 LEU A CA 1
ATOM 944 C C . LEU A 1 117 ? 1.84 -41.656 -14.664 1 98.31 117 LEU A C 1
ATOM 946 O O . LEU A 1 117 ? 2.26 -42.594 -15.344 1 98.31 117 LEU A O 1
ATOM 950 N N . THR A 1 118 ? 1.308 -41.844 -13.508 1 97.69 118 THR A N 1
ATOM 951 C CA . THR A 1 118 ? 1.249 -43.125 -12.852 1 97.69 118 THR A CA 1
ATOM 952 C C . THR A 1 118 ? 0.336 -44.094 -13.617 1 97.69 118 THR A C 1
ATOM 954 O O . THR A 1 118 ? 0.673 -45.25 -13.812 1 97.69 118 THR A O 1
ATOM 957 N N . GLY A 1 119 ? -0.802 -43.594 -14.031 1 98.19 119 GLY A N 1
ATOM 958 C CA . GLY A 1 119 ? -1.699 -44.406 -14.836 1 98.19 119 GLY A CA 1
ATOM 959 C C . GLY A 1 119 ? -1.074 -44.875 -16.141 1 98.19 119 GLY A C 1
ATOM 960 O O . GLY A 1 119 ? -1.189 -46.062 -16.516 1 98.19 119 GLY A O 1
ATOM 961 N N . CYS A 1 120 ? -0.432 -43.969 -16.766 1 97.5 120 CYS A N 1
ATOM 962 C CA . CYS A 1 120 ? 0.242 -44.281 -18.016 1 97.5 120 CYS A CA 1
ATOM 963 C C . CYS A 1 120 ? 1.325 -45.344 -17.797 1 97.5 120 CYS A C 1
ATOM 965 O O . CYS A 1 120 ? 1.469 -46.281 -18.594 1 97.5 120 CYS A O 1
ATOM 967 N N . ARG A 1 121 ? 2.055 -45.25 -16.75 1 98.06 121 ARG A N 1
ATOM 968 C CA . ARG A 1 121 ? 3.113 -46.188 -16.438 1 98.06 121 ARG A CA 1
ATOM 969 C C . ARG A 1 121 ? 2.543 -47.594 -16.203 1 98.06 121 ARG A C 1
ATOM 971 O O . ARG A 1 121 ? 3.125 -48.594 -16.641 1 98.06 121 ARG A O 1
ATOM 978 N N . ARG A 1 122 ? 1.422 -47.625 -15.578 1 97.75 122 ARG A N 1
ATOM 979 C CA . ARG A 1 122 ? 0.761 -48.906 -15.336 1 97.75 122 ARG A CA 1
ATOM 980 C C . ARG A 1 122 ? 0.348 -49.562 -16.656 1 97.75 122 ARG A C 1
ATOM 982 O O . ARG A 1 122 ? 0.604 -50.75 -16.859 1 97.75 122 ARG A O 1
ATOM 989 N N . VAL A 1 123 ? -0.243 -48.812 -17.484 1 97.88 123 VAL A N 1
ATOM 990 C CA . VAL A 1 123 ? -0.68 -49.312 -18.781 1 97.88 123 VAL A CA 1
ATOM 991 C C . VAL A 1 123 ? 0.53 -49.781 -19.594 1 97.88 123 VAL A C 1
ATOM 993 O O . VAL A 1 123 ? 0.509 -50.844 -20.203 1 97.88 123 VAL A O 1
ATOM 996 N N . PHE A 1 124 ? 1.544 -48.969 -19.609 1 97.62 124 PHE A N 1
ATOM 997 C CA . PHE A 1 124 ? 2.768 -49.281 -20.328 1 97.62 124 PHE A CA 1
ATOM 998 C C . PHE A 1 124 ? 3.344 -50.625 -19.828 1 97.62 124 PHE A C 1
ATOM 1000 O O . PHE A 1 124 ? 3.68 -51.5 -20.625 1 97.62 124 PHE A O 1
ATOM 1007 N N . SER A 1 125 ? 3.482 -50.75 -18.531 1 97.06 125 SER A N 1
ATOM 1008 C CA . SER A 1 125 ? 4.055 -51.938 -17.922 1 97.06 125 SER A CA 1
ATOM 1009 C C . SER A 1 125 ? 3.248 -53.188 -18.297 1 97.06 125 SER A C 1
ATOM 1011 O O . SER A 1 125 ? 3.818 -54.219 -18.656 1 97.06 125 SER A O 1
ATOM 1013 N N . SER A 1 126 ? 1.967 -53.125 -18.266 1 96.31 126 SER A N 1
ATOM 1014 C CA . SER A 1 126 ? 1.094 -54.25 -18.641 1 96.31 126 SER A CA 1
ATOM 1015 C C . SER A 1 126 ? 1.253 -54.625 -20.109 1 96.31 126 SER A C 1
ATOM 1017 O O . SER A 1 126 ? 1.422 -55.781 -20.453 1 96.31 126 SER A O 1
ATOM 1019 N N . SER A 1 127 ? 1.254 -53.594 -20.938 1 95.69 127 SER A N 1
ATOM 1020 C CA . SER A 1 127 ? 1.421 -53.812 -22.375 1 95.69 127 SER A CA 1
ATOM 1021 C C . SER A 1 127 ? 2.793 -54.406 -22.688 1 95.69 127 SER A C 1
ATOM 1023 O O . SER A 1 127 ? 2.91 -55.312 -23.516 1 95.69 127 SER A O 1
ATOM 1025 N N . HIS A 1 128 ? 3.758 -53.875 -22.031 1 95.81 128 HIS A N 1
ATOM 1026 C CA . HIS A 1 128 ? 5.121 -54.344 -22.25 1 95.81 128 HIS A CA 1
ATOM 1027 C C . HIS A 1 128 ? 5.262 -55.812 -21.859 1 95.81 128 HIS A C 1
ATOM 1029 O O . HIS A 1 128 ? 5.914 -56.594 -22.578 1 95.81 128 HIS A O 1
ATOM 1035 N N . SER A 1 129 ? 4.625 -56.25 -20.828 1 95.56 129 SER A N 1
ATOM 1036 C CA . SER A 1 129 ? 4.656 -57.656 -20.391 1 95.56 129 SER A CA 1
ATOM 1037 C C . SER A 1 129 ? 4.031 -58.562 -21.438 1 95.56 129 SER A C 1
ATOM 1039 O O . SER A 1 129 ? 4.551 -59.656 -21.703 1 95.56 129 SER A O 1
ATOM 1041 N N . VAL A 1 130 ? 3.016 -58.125 -21.984 1 94.31 130 VAL A N 1
ATOM 1042 C CA . VAL A 1 130 ? 2.35 -58.906 -23.016 1 94.31 130 VAL A CA 1
ATOM 1043 C C . VAL A 1 130 ? 3.264 -59.031 -24.234 1 94.31 130 VAL A C 1
ATOM 1045 O O . VAL A 1 130 ? 3.402 -60.094 -24.812 1 94.31 130 VAL A O 1
ATOM 1048 N N . VAL A 1 131 ? 3.885 -57.938 -24.531 1 94.56 131 VAL A N 1
ATOM 1049 C CA . VAL A 1 131 ? 4.789 -57.938 -25.672 1 94.56 131 VAL A CA 1
ATOM 1050 C C . VAL A 1 131 ? 5.941 -58.906 -25.438 1 94.56 131 VAL A C 1
ATOM 1052 O O . VAL A 1 131 ? 6.254 -59.719 -26.297 1 94.56 131 VAL A O 1
ATOM 1055 N N . VAL A 1 132 ? 6.473 -58.844 -24.312 1 94.69 132 VAL A N 1
ATOM 1056 C CA . VAL A 1 132 ? 7.617 -59.688 -23.969 1 94.69 132 VAL A CA 1
ATOM 1057 C C . VAL A 1 132 ? 7.199 -61.156 -23.969 1 94.69 132 VAL A C 1
ATOM 1059 O O . VAL A 1 132 ? 7.867 -62 -24.578 1 94.69 132 VAL A O 1
ATOM 1062 N N . ARG A 1 133 ? 6.098 -61.438 -23.328 1 93.75 133 ARG A N 1
ATOM 1063 C CA . ARG A 1 133 ? 5.598 -62.812 -23.266 1 93.75 133 ARG A CA 1
ATOM 1064 C C . ARG A 1 133 ? 5.273 -63.344 -24.672 1 93.75 133 ARG A C 1
ATOM 1066 O O . ARG A 1 133 ? 5.648 -64.438 -25.016 1 93.75 133 ARG A O 1
ATOM 1073 N N . THR A 1 134 ? 4.617 -62.625 -25.453 1 93.12 134 THR A N 1
ATOM 1074 C CA . THR A 1 134 ? 4.219 -63.031 -26.797 1 93.12 134 THR A CA 1
ATOM 1075 C C . THR A 1 134 ? 5.441 -63.281 -27.672 1 93.12 134 THR A C 1
ATOM 1077 O O . THR A 1 134 ? 5.484 -64.25 -28.422 1 93.12 134 THR A O 1
ATOM 1080 N N . ASN A 1 135 ? 6.398 -62.469 -27.531 1 93.19 135 ASN A N 1
ATOM 1081 C CA . ASN A 1 135 ? 7.641 -62.656 -28.281 1 93.19 135 ASN A CA 1
ATOM 1082 C C . ASN A 1 135 ? 8.328 -63.969 -27.891 1 93.19 135 ASN A C 1
ATOM 1084 O O . ASN A 1 135 ? 8.789 -64.688 -28.75 1 93.19 135 ASN A O 1
ATOM 1088 N N . ARG A 1 136 ? 8.359 -64.188 -26.656 1 93.5 136 ARG A N 1
ATOM 1089 C CA . ARG A 1 136 ? 8.938 -65.375 -26.156 1 93.5 136 ARG A CA 1
ATOM 1090 C C . ARG A 1 136 ? 8.188 -66.625 -26.688 1 93.5 136 ARG A C 1
ATOM 1092 O O . ARG A 1 136 ? 8.797 -67.562 -27.156 1 93.5 136 ARG A O 1
ATOM 1099 N N . ASP A 1 137 ? 6.871 -66.562 -26.703 1 91.75 137 ASP A N 1
ATOM 1100 C CA . ASP A 1 137 ? 6.039 -67.688 -27.141 1 91.75 137 ASP A CA 1
ATOM 1101 C C . ASP A 1 137 ? 6.168 -67.875 -28.641 1 91.75 137 ASP A C 1
ATOM 1103 O O . ASP A 1 137 ? 6.18 -69.062 -29.109 1 91.75 137 ASP A O 1
ATOM 1107 N N . LEU A 1 138 ? 6.297 -66.875 -29.438 1 89.69 138 LEU A N 1
ATOM 1108 C CA . LEU A 1 138 ? 6.492 -66.938 -30.875 1 89.69 138 LEU A CA 1
ATOM 1109 C C . LEU A 1 138 ? 7.816 -67.625 -31.203 1 89.69 138 LEU A C 1
ATOM 1111 O O . LEU A 1 138 ? 7.914 -68.375 -32.188 1 89.69 138 LEU A O 1
ATOM 1115 N N . GLN A 1 139 ? 8.711 -67.5 -30.328 1 90.94 139 GLN A N 1
ATOM 1116 C CA . GLN A 1 139 ? 10.047 -68.062 -30.594 1 90.94 139 GLN A CA 1
ATOM 1117 C C . GLN A 1 139 ? 10.203 -69.438 -30.062 1 90.94 139 GLN A C 1
ATOM 1119 O O . GLN A 1 139 ? 10.961 -70.25 -30.609 1 90.94 139 GLN A O 1
ATOM 1124 N N . HIS A 1 140 ? 9.477 -69.812 -29.109 1 90.62 140 HIS A N 1
ATOM 1125 C CA . HIS A 1 140 ? 9.891 -71 -28.375 1 90.62 140 HIS A CA 1
ATOM 1126 C C . HIS A 1 140 ? 8.766 -72.062 -28.344 1 90.62 140 HIS A C 1
ATOM 1128 O O . HIS A 1 140 ? 9.016 -73.25 -28.094 1 90.62 140 HIS A O 1
ATOM 1134 N N . LEU A 1 141 ? 7.594 -71.562 -28.578 1 88.12 141 LEU A N 1
ATOM 1135 C CA . LEU A 1 141 ? 6.5 -72.562 -28.5 1 88.12 141 LEU A CA 1
ATOM 1136 C C . LEU A 1 141 ? 6.48 -73.438 -29.75 1 88.12 141 LEU A C 1
ATOM 1138 O O . LEU A 1 141 ? 6.746 -72.938 -30.859 1 88.12 141 LEU A O 1
ATOM 1142 N N . SER A 1 142 ? 6.117 -74.625 -29.469 1 85.19 142 SER A N 1
ATOM 1143 C CA . SER A 1 142 ? 5.855 -75.5 -30.609 1 85.19 142 SER A CA 1
ATOM 1144 C C . SER A 1 142 ? 4.648 -75.062 -31.406 1 85.19 142 SER A C 1
ATOM 1146 O O . SER A 1 142 ? 3.824 -74.25 -30.906 1 85.19 142 SER A O 1
ATOM 1148 N N . SER A 1 143 ? 4.617 -75.5 -32.656 1 83.5 143 SER A N 1
ATOM 1149 C CA . SER A 1 143 ? 3.529 -75.125 -33.531 1 83.5 143 SER A CA 1
ATOM 1150 C C . SER A 1 143 ? 2.172 -75.438 -32.938 1 83.5 143 SER A C 1
ATOM 1152 O O . SER A 1 143 ? 1.248 -74.625 -32.969 1 83.5 143 SER A O 1
ATOM 1154 N N . GLN A 1 144 ? 2.141 -76.625 -32.406 1 85.12 144 GLN A N 1
ATOM 1155 C CA . GLN A 1 144 ? 0.879 -77 -31.812 1 85.12 144 GLN A CA 1
ATOM 1156 C C . GLN A 1 144 ? 0.543 -76.188 -30.578 1 85.12 144 GLN A C 1
ATOM 1158 O O . GLN A 1 144 ? -0.599 -75.75 -30.406 1 85.12 144 GLN A O 1
ATOM 1163 N N . ALA A 1 145 ? 1.518 -76.062 -29.75 1 86.81 145 ALA A N 1
ATOM 1164 C CA . ALA A 1 145 ? 1.309 -75.25 -28.547 1 86.81 145 ALA A CA 1
ATOM 1165 C C . ALA A 1 145 ? 0.894 -73.812 -28.891 1 86.81 145 ALA A C 1
ATOM 1167 O O . ALA A 1 145 ? 0.037 -73.25 -28.234 1 86.81 145 ALA A O 1
ATOM 1168 N N . PHE A 1 146 ? 1.479 -73.312 -29.984 1 88 146 PHE A N 1
ATOM 1169 C CA . PHE A 1 146 ? 1.184 -71.938 -30.438 1 88 146 PHE A CA 1
ATOM 1170 C C . PHE A 1 146 ? -0.249 -71.875 -30.938 1 88 146 PHE A C 1
ATOM 1172 O O . PHE A 1 146 ? -0.952 -70.875 -30.641 1 88 146 PHE A O 1
ATOM 1179 N N . LEU A 1 147 ? -0.679 -72.812 -31.672 1 83.69 147 LEU A N 1
ATOM 1180 C CA . LEU A 1 147 ? -2.037 -72.812 -32.219 1 83.69 147 LEU A CA 1
ATOM 1181 C C . LEU A 1 147 ? -3.064 -72.875 -31.078 1 83.69 147 LEU A C 1
ATOM 1183 O O . LEU A 1 147 ? -4.117 -72.25 -31.172 1 83.69 147 LEU A O 1
ATOM 1187 N N . ASN A 1 148 ? -2.74 -73.5 -30.047 1 83.12 148 ASN A N 1
ATOM 1188 C CA . ASN A 1 148 ? -3.637 -73.625 -28.891 1 83.12 148 ASN A CA 1
ATOM 1189 C C . ASN A 1 148 ? -3.701 -72.312 -28.094 1 83.12 148 ASN A C 1
ATOM 1191 O O . ASN A 1 148 ? -4.754 -72 -27.562 1 83.12 148 ASN A O 1
ATOM 1195 N N . LYS A 1 149 ? -2.57 -71.625 -28.078 1 81.31 149 LYS A N 1
ATOM 1196 C CA . LYS A 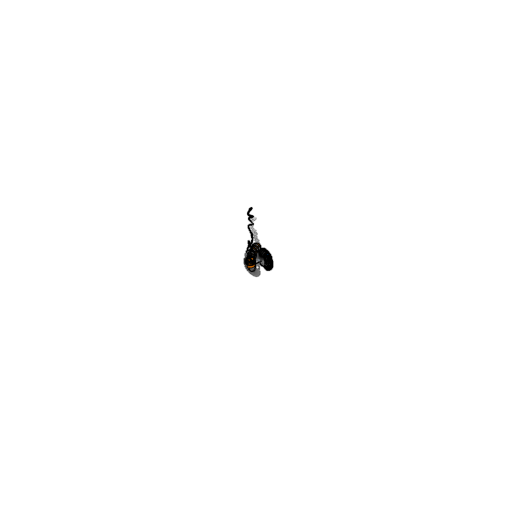1 149 ? -2.451 -70.5 -27.219 1 81.31 149 LYS A CA 1
ATOM 1197 C C . LYS A 1 149 ? -2.627 -69.188 -28.016 1 81.31 149 LYS A C 1
ATOM 1199 O O . LYS A 1 149 ? -2.885 -68.125 -27.438 1 81.31 149 LYS A O 1
ATOM 1204 N N . GLY A 1 150 ? -2.613 -69.25 -29.219 1 72.44 150 GLY A N 1
ATOM 1205 C CA . GLY A 1 150 ? -2.5 -68.062 -30.094 1 72.44 150 GLY A CA 1
ATOM 1206 C C . GLY A 1 150 ? -3.602 -67.062 -29.875 1 72.44 150 GLY A C 1
ATOM 1207 O O . GLY A 1 150 ? -3.361 -65.812 -29.938 1 72.44 150 GLY A O 1
ATOM 1208 N N . ASP A 1 151 ? -4.703 -67.562 -29.641 1 70.75 151 ASP A N 1
ATOM 1209 C CA . ASP A 1 151 ? -5.84 -66.688 -29.484 1 70.75 151 ASP A CA 1
ATOM 1210 C C . ASP A 1 151 ? -5.73 -65.875 -28.203 1 70.75 151 ASP A C 1
ATOM 1212 O O . ASP A 1 151 ? -6.262 -64.75 -28.125 1 70.75 151 ASP A O 1
ATOM 1216 N N . ILE A 1 152 ? -4.918 -66.312 -27.219 1 69.44 152 ILE A N 1
ATOM 1217 C CA . ILE A 1 152 ? -4.941 -65.625 -25.906 1 69.44 152 ILE A CA 1
ATOM 1218 C C . ILE A 1 152 ? -3.648 -64.875 -25.688 1 69.44 152 ILE A C 1
ATOM 1220 O O . ILE A 1 152 ? -3.555 -64.062 -24.766 1 69.44 152 ILE A O 1
ATOM 1224 N N . LEU A 1 153 ? -2.791 -64.875 -26.562 1 69.38 153 LEU A N 1
ATOM 1225 C CA . LEU A 1 153 ? -1.479 -64.25 -26.375 1 69.38 153 LEU A CA 1
ATOM 1226 C C . LEU A 1 153 ? -1.583 -62.75 -26.359 1 69.38 153 LEU A C 1
ATOM 1228 O O . LEU A 1 153 ? -0.859 -62.094 -25.625 1 69.38 153 LEU A O 1
ATOM 1232 N N . ILE A 1 154 ? -2.555 -62.125 -27.078 1 69.06 154 ILE A N 1
ATOM 1233 C CA . ILE A 1 154 ? -2.611 -60.656 -27.125 1 69.06 154 ILE A CA 1
ATOM 1234 C C . ILE A 1 154 ? -3.957 -60.188 -26.594 1 69.06 154 ILE A C 1
ATOM 1236 O O . ILE A 1 154 ? -4.211 -58.969 -26.516 1 69.06 154 ILE A O 1
ATOM 1240 N N . ALA A 1 155 ? -4.793 -61.188 -26.234 1 61.72 155 ALA A N 1
ATOM 1241 C CA . ALA A 1 155 ? -6.148 -60.812 -25.828 1 61.72 155 ALA A CA 1
ATOM 1242 C C . ALA A 1 155 ? -6.16 -60.281 -24.406 1 61.72 155 ALA A C 1
ATOM 1244 O O . ALA A 1 155 ? -7.145 -59.656 -23.969 1 61.72 155 ALA A O 1
ATOM 1245 N N . GLU A 1 156 ? -5.191 -60.25 -23.734 1 52.38 156 GLU A N 1
ATOM 1246 C CA . GLU A 1 156 ? -5.375 -59.719 -22.375 1 52.38 156 GLU A CA 1
ATOM 1247 C C . GLU A 1 156 ? -5.195 -58.219 -22.344 1 52.38 156 GLU A C 1
ATOM 1249 O O . GLU A 1 156 ? -4.32 -57.656 -23.031 1 52.38 156 GLU A O 1
ATOM 1254 N N . MET B 1 1 ? 19.797 -158 -37.625 1 26.44 1 MET B N 1
ATOM 1255 C CA . MET B 1 1 ? 20.375 -157 -38.5 1 26.44 1 MET B CA 1
ATOM 1256 C C . MET B 1 1 ? 20 -155.5 -38 1 26.44 1 MET B C 1
ATOM 1258 O O . MET B 1 1 ? 19.047 -155.375 -37.25 1 26.44 1 MET B O 1
ATOM 1262 N N . ARG B 1 2 ? 20.375 -154.5 -38.781 1 30.36 2 ARG B N 1
ATOM 1263 C CA . ARG B 1 2 ? 20.875 -153.125 -38.562 1 30.36 2 ARG B CA 1
ATOM 1264 C C . ARG B 1 2 ? 19.75 -152.125 -38.25 1 30.36 2 ARG B C 1
ATOM 1266 O O . ARG B 1 2 ? 18.734 -152.125 -38.938 1 30.36 2 ARG B O 1
ATOM 1273 N N . GLY B 1 3 ? 19.609 -151.625 -37.031 1 26.34 3 GLY B N 1
ATOM 1274 C CA . GLY B 1 3 ? 18.781 -150.75 -36.219 1 26.34 3 GLY B CA 1
ATOM 1275 C C . GLY B 1 3 ? 18.922 -149.25 -36.625 1 26.34 3 GLY B C 1
ATOM 1276 O O . GLY B 1 3 ? 18.531 -148.375 -35.875 1 26.34 3 GLY B O 1
ATOM 1277 N N . SER B 1 4 ? 19.359 -149 -37.906 1 24.48 4 SER B N 1
ATOM 1278 C CA . SER B 1 4 ? 19.938 -147.625 -38.031 1 24.48 4 SER B CA 1
ATOM 1279 C C . SER B 1 4 ? 18.906 -146.625 -37.719 1 24.48 4 SER B C 1
ATOM 1281 O O . SER B 1 4 ? 17.688 -146.875 -37.781 1 24.48 4 SER B O 1
ATOM 1283 N N . ARG B 1 5 ? 19.469 -145.25 -37.344 1 30.94 5 ARG B N 1
ATOM 1284 C CA . ARG B 1 5 ? 19.484 -144 -36.594 1 30.94 5 ARG B CA 1
ATOM 1285 C C . ARG B 1 5 ? 18.797 -142.875 -37.344 1 30.94 5 ARG B C 1
ATOM 1287 O O . ARG B 1 5 ? 18.734 -141.75 -36.875 1 30.94 5 ARG B O 1
ATOM 1294 N N . SER B 1 6 ? 18.047 -143.125 -38.5 1 25.73 6 SER B N 1
ATOM 1295 C CA . SER B 1 6 ? 18.203 -141.875 -39.25 1 25.73 6 SER B CA 1
ATOM 1296 C C . SER B 1 6 ? 17.578 -140.75 -38.531 1 25.73 6 SER B C 1
ATOM 1298 O O . SER B 1 6 ? 16.703 -140.875 -37.656 1 25.73 6 SER B O 1
ATOM 1300 N N . ALA B 1 7 ? 17.906 -139.375 -38.969 1 30.14 7 ALA B N 1
ATOM 1301 C CA . ALA B 1 7 ? 18.328 -138 -38.781 1 30.14 7 ALA B CA 1
ATOM 1302 C C . ALA B 1 7 ? 17.141 -137 -38.844 1 30.14 7 ALA B C 1
ATOM 1304 O O . ALA B 1 7 ? 17.297 -135.75 -38.719 1 30.14 7 ALA B O 1
ATOM 1305 N N . HIS B 1 8 ? 15.891 -137.375 -38.844 1 31.66 8 HIS B N 1
ATOM 1306 C CA . HIS B 1 8 ? 15.117 -136.25 -39.5 1 31.66 8 HIS B CA 1
ATOM 1307 C C . HIS B 1 8 ? 15.219 -135 -38.688 1 31.66 8 HIS B C 1
ATOM 1309 O O . HIS B 1 8 ? 15.188 -135 -37.469 1 31.66 8 HIS B O 1
ATOM 1315 N N . SER B 1 9 ? 15.883 -133.875 -39.375 1 28.44 9 SER B N 1
ATOM 1316 C CA . SER B 1 9 ? 16.219 -132.5 -39.156 1 28.44 9 SER B CA 1
ATOM 1317 C C . SER B 1 9 ? 14.977 -131.625 -38.812 1 28.44 9 SER B C 1
ATOM 1319 O O . SER B 1 9 ? 13.938 -131.75 -39.469 1 28.44 9 SER B O 1
ATOM 1321 N N . ARG B 1 10 ? 14.859 -131.25 -37.562 1 30.78 10 ARG B N 1
ATOM 1322 C CA . ARG B 1 10 ? 13.852 -130.5 -36.906 1 30.78 10 ARG B CA 1
ATOM 1323 C C . ARG B 1 10 ? 13.945 -129 -37.375 1 30.78 10 ARG B C 1
ATOM 1325 O O . ARG B 1 10 ? 14.922 -128.375 -37.062 1 30.78 10 ARG B O 1
ATOM 1332 N N . GLN B 1 11 ? 13.57 -128.75 -38.656 1 25.56 11 GLN B N 1
ATOM 1333 C CA . GLN B 1 11 ? 13.609 -127.312 -39.062 1 25.56 11 GLN B CA 1
ATOM 1334 C C . GLN B 1 11 ? 12.656 -126.5 -38.219 1 25.56 11 GLN B C 1
ATOM 1336 O O . GLN B 1 11 ? 11.453 -126.75 -38.188 1 25.56 11 GLN B O 1
ATOM 1341 N N . GLN B 1 12 ? 13.008 -126 -37.094 1 23.77 12 GLN B N 1
ATOM 1342 C CA . GLN B 1 12 ? 12.242 -125.062 -36.281 1 23.77 12 GLN B CA 1
ATOM 1343 C C . GLN B 1 12 ? 12.172 -123.688 -36.906 1 23.77 12 GLN B C 1
ATOM 1345 O O . GLN B 1 12 ? 13.039 -122.875 -36.656 1 23.77 12 GLN B O 1
ATOM 1350 N N . LYS B 1 13 ? 11.914 -123.5 -38.188 1 36 13 LYS B N 1
ATOM 1351 C CA . LYS B 1 13 ? 12.055 -122.125 -38.562 1 36 13 LYS B CA 1
ATOM 1352 C C . LYS B 1 13 ? 11.234 -121.188 -37.656 1 36 13 LYS B C 1
ATOM 1354 O O . LYS B 1 13 ? 10.055 -121.438 -37.406 1 36 13 LYS B O 1
ATOM 1359 N N . ARG B 1 14 ? 11.938 -120.438 -36.781 1 27.53 14 ARG B N 1
ATOM 1360 C CA . ARG B 1 14 ? 11.555 -119.312 -35.938 1 27.53 14 ARG B CA 1
ATOM 1361 C C . ARG B 1 14 ? 10.898 -118.188 -36.75 1 27.53 14 ARG B C 1
ATOM 1363 O O . ARG B 1 14 ? 11.5 -117.688 -37.688 1 27.53 14 ARG B O 1
ATOM 1370 N N . GLU B 1 15 ? 9.727 -118.25 -37.188 1 35.78 15 GLU B N 1
ATOM 137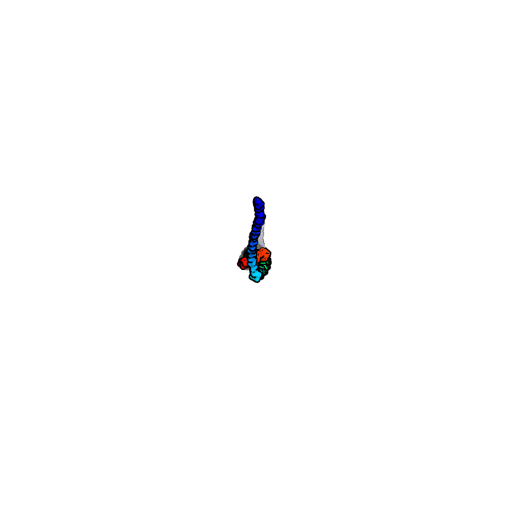1 C CA . GLU B 1 15 ? 9.078 -117.062 -37.812 1 35.78 15 GLU B CA 1
ATOM 1372 C C . GLU B 1 15 ? 9.133 -115.875 -36.875 1 35.78 15 GLU B C 1
ATOM 1374 O O . GLU B 1 15 ? 8.68 -115.938 -35.75 1 35.78 15 GLU B O 1
ATOM 1379 N N . VAL B 1 16 ? 10.219 -115.062 -36.938 1 35 16 VAL B N 1
ATOM 1380 C CA . VAL B 1 16 ? 10.422 -113.75 -36.281 1 35 16 VAL B CA 1
ATOM 1381 C C . VAL B 1 16 ? 9.211 -112.875 -36.5 1 35 16 VAL B C 1
ATOM 1383 O O . VAL B 1 16 ? 8.477 -113.062 -37.5 1 35 16 VAL B O 1
ATOM 1386 N N . GLN B 1 17 ? 8.75 -112 -35.531 1 33.31 17 GLN B N 1
ATOM 1387 C CA . GLN B 1 17 ? 7.812 -111.062 -34.938 1 33.31 17 GLN B CA 1
ATOM 1388 C C . GLN B 1 17 ? 7.863 -109.688 -35.625 1 33.31 17 GLN B C 1
ATOM 1390 O O . GLN B 1 17 ? 8.867 -108.938 -35.531 1 33.31 17 GLN B O 1
ATOM 1395 N N . SER B 1 18 ? 7.867 -109.562 -36.938 1 38.88 18 SER B N 1
ATOM 1396 C CA . SER B 1 18 ? 7.957 -108.188 -37.438 1 38.88 18 SER B CA 1
ATOM 1397 C C . SER B 1 18 ? 6.918 -107.25 -36.781 1 38.88 18 SER B C 1
ATOM 1399 O O . SER B 1 18 ? 5.715 -107.5 -36.906 1 38.88 18 SER B O 1
ATOM 1401 N N . ARG B 1 19 ? 7.148 -106.812 -35.625 1 40.53 19 ARG B N 1
ATOM 1402 C CA . ARG B 1 19 ? 6.219 -105.875 -35.062 1 40.53 19 ARG B CA 1
ATOM 1403 C C . ARG B 1 19 ? 6.133 -104.625 -35.938 1 40.53 19 ARG B C 1
ATOM 1405 O O . ARG B 1 19 ? 7.156 -104 -36.281 1 40.53 19 ARG B O 1
ATOM 1412 N N . GLY B 1 20 ? 5.297 -104.438 -36.969 1 37.28 20 GLY B N 1
ATOM 1413 C CA . GLY B 1 20 ? 4.918 -103.25 -37.688 1 37.28 20 GLY B CA 1
ATOM 1414 C C . GLY B 1 20 ? 4.809 -102 -36.812 1 37.28 20 GLY B C 1
ATOM 1415 O O . GLY B 1 20 ? 4.082 -102.062 -35.812 1 37.28 20 GLY B O 1
ATOM 1416 N N . GLY B 1 21 ? 5.84 -101.312 -36.625 1 38.19 21 GLY B N 1
ATOM 1417 C CA . GLY B 1 21 ? 5.895 -100.062 -35.938 1 38.19 21 GLY B CA 1
ATOM 1418 C C . GLY B 1 21 ? 4.781 -99.125 -36.344 1 38.19 21 GLY B C 1
ATOM 1419 O O . GLY B 1 21 ? 4.473 -99 -37.531 1 38.19 21 GLY B O 1
ATOM 1420 N N . ALA B 1 22 ? 3.725 -98.938 -35.594 1 43.84 22 ALA B N 1
ATOM 1421 C CA . ALA B 1 22 ? 2.719 -97.875 -35.719 1 43.84 22 ALA B CA 1
ATOM 1422 C C . ALA B 1 22 ? 3.363 -96.5 -36.031 1 43.84 22 ALA B C 1
ATOM 1424 O O . ALA B 1 22 ? 4.199 -96 -35.25 1 43.84 22 ALA B O 1
ATOM 1425 N N . HIS B 1 23 ? 3.66 -96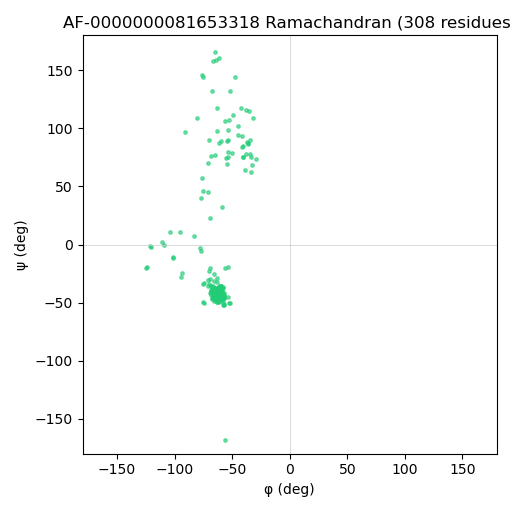.188 -37.25 1 42.56 23 HIS B N 1
ATOM 1426 C CA . HIS B 1 23 ? 3.885 -94.812 -37.656 1 42.56 23 HIS B CA 1
ATOM 1427 C C . HIS B 1 23 ? 2.949 -93.875 -36.906 1 42.56 23 HIS B C 1
ATOM 1429 O O . HIS B 1 23 ? 1.728 -94 -36.969 1 42.56 23 HIS B O 1
ATOM 1435 N N . SER B 1 24 ? 3.242 -93.438 -35.812 1 43.03 24 SER B N 1
ATOM 1436 C CA . SER B 1 24 ? 2.607 -92.312 -35.188 1 43.03 24 SER B CA 1
ATOM 1437 C C . SER B 1 24 ? 2.258 -91.25 -36.219 1 43.03 24 SER B C 1
ATOM 1439 O O . SER B 1 24 ? 3.127 -90.75 -36.969 1 43.03 24 SER B O 1
ATOM 1441 N N . ALA B 1 25 ? 1.13 -91.25 -36.875 1 44.59 25 ALA B N 1
ATOM 1442 C CA . ALA B 1 25 ? 0.573 -90.125 -37.656 1 44.59 25 ALA B CA 1
ATOM 1443 C C . ALA B 1 25 ? 1.01 -88.75 -37.094 1 44.59 25 ALA B C 1
ATOM 1445 O O . ALA B 1 25 ? 0.569 -88.375 -36.031 1 44.59 25 ALA B O 1
ATOM 1446 N N . PHE B 1 26 ? 2.17 -88.375 -37.281 1 49.62 26 PHE B N 1
ATOM 1447 C CA . PHE B 1 26 ? 2.473 -86.938 -37.219 1 49.62 26 PHE B CA 1
ATOM 1448 C C . PHE B 1 26 ? 1.362 -86.125 -37.844 1 49.62 26 PHE B C 1
ATOM 1450 O O . PHE B 1 26 ? 1.203 -86.188 -39.094 1 49.62 26 PHE B O 1
ATOM 1457 N N . HIS B 1 27 ? 0.253 -86.125 -37.344 1 49 27 HIS B N 1
ATOM 1458 C CA . HIS B 1 27 ? -0.737 -85.125 -37.844 1 49 27 HIS B CA 1
ATOM 1459 C C . HIS B 1 27 ? -0.084 -83.812 -38.219 1 49 27 HIS B C 1
ATOM 1461 O O . HIS B 1 27 ? 0.353 -83.062 -37.344 1 49 27 HIS B O 1
ATOM 1467 N N . SER B 1 28 ? 0.513 -83.75 -39.281 1 55.41 28 SER B N 1
ATOM 1468 C CA . SER B 1 28 ? 0.993 -82.5 -39.938 1 55.41 28 SER B CA 1
ATOM 1469 C C . SER B 1 28 ? -0.034 -81.375 -39.812 1 55.41 28 SER B C 1
ATOM 1471 O O . SER B 1 28 ? -1.115 -81.438 -40.406 1 55.41 28 SER B O 1
ATOM 1473 N N . ILE B 1 29 ? -0.206 -80.75 -38.688 1 61.62 29 ILE B N 1
ATOM 1474 C CA . ILE B 1 29 ? -1.009 -79.562 -38.625 1 61.62 29 ILE B CA 1
ATOM 1475 C C . ILE B 1 29 ? -0.822 -78.75 -39.938 1 61.62 29 ILE B C 1
ATOM 1477 O O . ILE B 1 29 ? 0.305 -78.562 -40.406 1 61.62 29 ILE B O 1
ATOM 1481 N N . SER B 1 30 ? -1.854 -78.688 -40.594 1 68.88 30 SER B N 1
ATOM 1482 C CA . SER B 1 30 ? -1.791 -77.875 -41.812 1 68.88 30 SER B CA 1
ATOM 1483 C C . SER B 1 30 ? -1.027 -76.562 -41.531 1 68.88 30 SER B C 1
ATOM 1485 O O . SER B 1 30 ? -1.264 -75.938 -40.531 1 68.88 30 SER B O 1
ATOM 1487 N N . THR B 1 31 ? 0.072 -76.312 -42.156 1 82.06 31 THR B N 1
ATOM 1488 C CA . THR B 1 31 ? 1.006 -75.188 -42.062 1 82.06 31 THR B CA 1
ATOM 1489 C C . THR B 1 31 ? 0.288 -73.875 -42.312 1 82.06 31 THR B C 1
ATOM 1491 O O . THR B 1 31 ? 0.731 -72.812 -41.812 1 82.06 31 THR B O 1
ATOM 1494 N N . GLN B 1 32 ? -0.871 -74 -42.969 1 85.12 32 GLN B N 1
ATOM 1495 C CA . GLN B 1 32 ? -1.531 -72.812 -43.375 1 85.12 32 GLN B CA 1
ATOM 1496 C C . GLN B 1 32 ? -2.182 -72.125 -42.156 1 85.12 32 GLN B C 1
ATOM 1498 O O . GLN B 1 32 ? -1.954 -70.938 -41.938 1 85.12 32 GLN B O 1
ATOM 1503 N N . PRO B 1 33 ? -2.951 -72.812 -41.344 1 84.38 33 PRO B N 1
ATOM 1504 C CA . PRO B 1 33 ? -3.555 -72.188 -40.188 1 84.38 33 PRO B CA 1
ATOM 1505 C C . PRO B 1 33 ? -2.516 -71.625 -39.188 1 84.38 33 PRO B C 1
ATOM 1507 O O . PRO B 1 33 ? -2.725 -70.625 -38.594 1 84.38 33 PRO B O 1
ATOM 1510 N N . LEU B 1 34 ? -1.477 -72.312 -39.094 1 86.75 34 LEU B N 1
ATOM 1511 C CA . LEU B 1 34 ? -0.397 -71.875 -38.219 1 86.75 34 LEU B CA 1
ATOM 1512 C C . LEU B 1 34 ? 0.235 -70.562 -38.719 1 86.75 34 LEU B C 1
ATOM 1514 O O . LEU B 1 34 ? 0.491 -69.688 -37.938 1 86.75 34 LEU B O 1
ATOM 1518 N N . ARG B 1 35 ? 0.541 -70.562 -40.031 1 88.69 35 ARG B N 1
ATOM 1519 C CA . ARG B 1 35 ? 1.132 -69.375 -40.656 1 88.69 35 ARG B CA 1
ATOM 1520 C C . ARG B 1 35 ? 0.21 -68.125 -40.5 1 88.69 35 ARG B C 1
ATOM 1522 O O . ARG B 1 35 ? 0.668 -67.062 -40.219 1 88.69 35 ARG B O 1
ATOM 1529 N N . GLU B 1 36 ? -1.078 -68.312 -40.688 1 89.38 36 GLU B N 1
ATOM 1530 C CA . GLU B 1 36 ? -2.055 -67.25 -40.594 1 89.38 36 GLU B CA 1
ATOM 1531 C C . GLU B 1 36 ? -2.152 -66.75 -39.156 1 89.38 36 GLU B C 1
ATOM 1533 O O . GLU B 1 36 ? -2.217 -65.562 -38.906 1 89.38 36 GLU B O 1
ATOM 1538 N N . LYS B 1 37 ? -2.141 -67.688 -38.25 1 89.5 37 LYS B N 1
ATOM 1539 C CA . LYS B 1 37 ? -2.23 -67.312 -36.812 1 89.5 37 LYS B CA 1
ATOM 1540 C C . LYS B 1 37 ? -0.979 -66.562 -36.375 1 89.5 37 LYS B C 1
ATOM 1542 O O . LYS B 1 37 ? -1.072 -65.562 -35.656 1 89.5 37 LYS B O 1
ATOM 1547 N N . LYS B 1 38 ? 0.196 -67 -36.812 1 89.25 38 LYS B N 1
ATOM 1548 C CA . LYS B 1 38 ? 1.439 -66.312 -36.469 1 89.25 38 LYS B CA 1
ATOM 1549 C C . LYS B 1 38 ? 1.462 -64.875 -37.062 1 89.25 38 LYS B C 1
ATOM 1551 O O . LYS B 1 38 ? 1.905 -63.938 -36.375 1 89.25 38 LYS B O 1
ATOM 1556 N N . ALA B 1 39 ? 0.942 -64.812 -38.281 1 90.25 39 ALA B N 1
ATOM 1557 C CA . ALA B 1 39 ? 0.914 -63.5 -38.938 1 90.25 39 ALA B CA 1
ATOM 1558 C C . ALA B 1 39 ? 0.02 -62.531 -38.156 1 90.25 39 ALA B C 1
ATOM 1560 O O . ALA B 1 39 ? 0.354 -61.344 -38.031 1 90.25 39 ALA B O 1
ATOM 1561 N N . GLU B 1 40 ? -1.096 -63.031 -37.656 1 92.12 40 GLU B N 1
ATOM 1562 C CA . GLU B 1 40 ? -2.02 -62.219 -36.875 1 92.12 40 GLU B CA 1
ATOM 1563 C C . GLU B 1 40 ? -1.398 -61.781 -35.562 1 92.12 40 GLU B C 1
ATOM 1565 O O . GLU B 1 40 ? -1.502 -60.625 -35.188 1 92.12 40 GLU B O 1
ATOM 1570 N N . VAL B 1 41 ? -0.746 -62.656 -34.906 1 91.31 41 VAL B N 1
ATOM 1571 C CA . VAL B 1 41 ? -0.112 -62.344 -33.625 1 91.31 41 VAL B CA 1
ATOM 1572 C C . VAL B 1 41 ? 1.011 -61.344 -33.812 1 91.31 41 VAL B C 1
ATOM 1574 O O . VAL B 1 41 ? 1.137 -60.375 -33.062 1 91.31 41 VAL B O 1
ATOM 1577 N N . ILE B 1 42 ? 1.768 -61.562 -34.938 1 92.75 42 ILE B N 1
ATOM 1578 C CA . ILE B 1 42 ? 2.879 -60.656 -35.219 1 92.75 42 ILE B CA 1
ATOM 1579 C C . ILE B 1 42 ? 2.346 -59.25 -35.531 1 92.75 42 ILE B C 1
ATOM 1581 O O . ILE B 1 42 ? 2.918 -58.25 -35.062 1 92.75 42 ILE B O 1
ATOM 1585 N N . LYS B 1 43 ? 1.228 -59.188 -36.219 1 93.62 43 LYS B N 1
ATOM 1586 C CA . LYS B 1 43 ? 0.604 -57.906 -36.5 1 93.62 43 LYS B CA 1
ATOM 1587 C C . LYS B 1 43 ? 0.167 -57.188 -35.219 1 93.62 43 LYS B C 1
ATOM 1589 O O . LYS B 1 43 ? 0.417 -56 -35.031 1 93.62 43 LYS B O 1
ATOM 1594 N N . ASN B 1 44 ? -0.415 -57.969 -34.344 1 92.88 44 ASN B N 1
ATOM 1595 C CA . ASN B 1 44 ? -0.891 -57.406 -33.094 1 92.88 44 ASN B CA 1
ATOM 1596 C C . ASN B 1 44 ? 0.268 -57 -32.188 1 92.88 44 ASN B C 1
ATOM 1598 O O . ASN B 1 44 ? 0.168 -56.031 -31.453 1 92.88 44 ASN B O 1
ATOM 1602 N N . LEU B 1 45 ? 1.347 -57.75 -32.25 1 93.5 45 LEU B N 1
ATOM 1603 C CA . LEU B 1 45 ? 2.553 -57.406 -31.484 1 93.5 45 LEU B CA 1
ATOM 1604 C C . LEU B 1 45 ? 3.127 -56.062 -31.953 1 93.5 45 LEU B C 1
ATOM 1606 O O . LEU B 1 45 ? 3.518 -55.25 -31.125 1 93.5 45 LEU B O 1
ATOM 1610 N N . LYS B 1 46 ? 3.137 -55.906 -33.188 1 95.06 46 LYS B N 1
ATOM 1611 C CA . LYS B 1 46 ? 3.637 -54.625 -33.75 1 95.06 46 LYS B CA 1
ATOM 1612 C C . LYS B 1 46 ? 2.77 -53.469 -33.312 1 95.06 46 LYS B C 1
ATOM 1614 O O . LYS B 1 46 ? 3.283 -52.375 -32.969 1 95.06 46 LYS B O 1
ATOM 1619 N N . 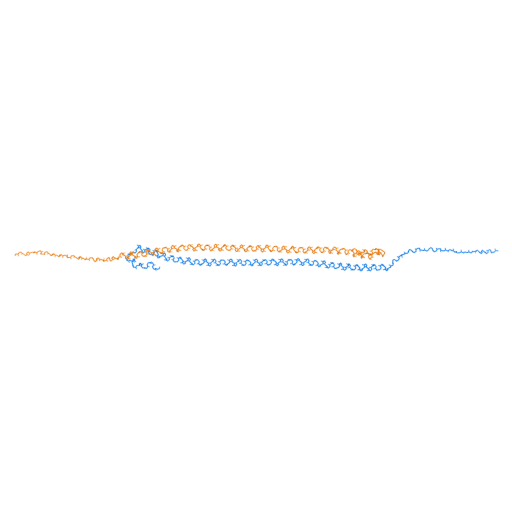TYR B 1 47 ? 1.496 -53.719 -33.312 1 95.12 47 TYR B N 1
ATOM 1620 C CA . TYR B 1 47 ? 0.576 -52.656 -32.875 1 95.12 47 TYR B CA 1
ATOM 1621 C C . TYR B 1 47 ? 0.844 -52.281 -31.422 1 95.12 47 TYR B C 1
ATOM 1623 O O . TYR B 1 47 ? 0.913 -51.094 -31.078 1 95.12 47 TYR B O 1
ATOM 1631 N N . LEU B 1 48 ? 1.096 -53.219 -30.531 1 95 48 LEU B N 1
ATOM 1632 C CA . LEU B 1 48 ? 1.341 -52.969 -29.109 1 95 48 LEU B CA 1
ATOM 1633 C C . LEU B 1 48 ? 2.666 -52.25 -28.906 1 95 48 LEU B C 1
ATOM 1635 O O . LEU B 1 48 ? 2.775 -51.375 -28.047 1 95 48 LEU B O 1
ATOM 1639 N N . GLU B 1 49 ? 3.617 -52.656 -29.672 1 95.69 49 GLU B N 1
ATOM 1640 C CA . GLU B 1 49 ? 4.91 -52 -29.578 1 95.69 49 GLU B CA 1
ATOM 1641 C C . GLU B 1 49 ? 4.789 -50.531 -29.969 1 95.69 49 GLU B C 1
ATOM 1643 O O . GLU B 1 49 ? 5.387 -49.656 -29.328 1 95.69 49 GLU B O 1
ATOM 1648 N N . ASP B 1 50 ? 4.027 -50.25 -31.016 1 97.12 50 ASP B N 1
ATOM 1649 C CA . ASP B 1 50 ? 3.781 -48.875 -31.406 1 97.12 50 ASP B CA 1
ATOM 1650 C C . ASP B 1 50 ? 3.049 -48.094 -30.312 1 97.12 50 ASP B C 1
ATOM 1652 O O . ASP B 1 50 ? 3.361 -46.938 -30.047 1 97.12 50 ASP B O 1
ATOM 1656 N N . GLU B 1 51 ? 2.111 -48.719 -29.672 1 96.38 51 GLU B N 1
ATOM 1657 C CA . GLU B 1 51 ? 1.379 -48.125 -28.562 1 96.38 51 GLU B CA 1
ATOM 1658 C C . GLU B 1 51 ? 2.301 -47.812 -27.391 1 96.38 51 GLU B C 1
ATOM 1660 O O . GLU B 1 51 ? 2.191 -46.75 -26.75 1 96.38 51 GLU B O 1
ATOM 1665 N N . ASN B 1 52 ? 3.15 -48.719 -27.109 1 97 52 ASN B N 1
ATOM 1666 C CA . ASN B 1 52 ? 4.113 -48.5 -26.031 1 97 52 ASN B CA 1
ATOM 1667 C C . ASN B 1 52 ? 5.008 -47.312 -26.312 1 97 52 ASN B C 1
ATOM 1669 O O . ASN B 1 52 ? 5.344 -46.562 -25.391 1 97 52 ASN B O 1
ATOM 1673 N N . GLN B 1 53 ? 5.383 -47.188 -27.531 1 97.81 53 GLN B N 1
ATOM 1674 C CA . GLN B 1 53 ? 6.172 -46 -27.906 1 97.81 53 GLN B CA 1
ATOM 1675 C C . GLN B 1 53 ? 5.387 -44.719 -27.703 1 97.81 53 GLN B C 1
ATOM 1677 O O . GLN B 1 53 ? 5.914 -43.75 -27.172 1 97.81 53 GLN B O 1
ATOM 1682 N N . ARG B 1 54 ? 4.137 -44.75 -28.094 1 97.62 54 ARG B N 1
ATOM 1683 C CA . ARG B 1 54 ? 3.285 -43.562 -27.906 1 97.62 54 ARG B CA 1
ATOM 1684 C C . ARG B 1 54 ? 3.129 -43.219 -26.438 1 97.62 54 ARG B C 1
ATOM 1686 O O . ARG B 1 54 ? 3.164 -42.062 -26.062 1 97.62 54 ARG B O 1
ATOM 1693 N N . LEU B 1 55 ? 3.008 -44.219 -25.562 1 97.81 55 LEU B N 1
ATOM 1694 C CA . LEU B 1 55 ? 2.877 -44 -24.125 1 97.81 55 LEU B CA 1
ATOM 1695 C C . LEU B 1 55 ? 4.145 -43.406 -23.547 1 97.81 55 LEU B C 1
ATOM 1697 O O . LEU B 1 55 ? 4.07 -42.469 -22.734 1 97.81 55 LEU B O 1
ATOM 1701 N N . THR B 1 56 ? 5.215 -43.875 -23.984 1 97.81 56 THR B N 1
ATOM 1702 C CA . THR B 1 56 ? 6.492 -43.344 -23.516 1 97.81 56 THR B CA 1
ATOM 1703 C C . THR B 1 56 ? 6.625 -41.875 -23.891 1 97.81 56 THR B C 1
ATOM 1705 O O . THR B 1 56 ? 7.031 -41.062 -23.062 1 97.81 56 THR B O 1
ATOM 1708 N N . ASP B 1 57 ? 6.246 -41.562 -25.094 1 98.19 57 ASP B N 1
ATOM 1709 C CA . ASP B 1 57 ? 6.289 -40.156 -25.531 1 98.19 57 ASP B CA 1
ATOM 1710 C C . ASP B 1 57 ? 5.34 -39.281 -24.719 1 98.19 57 ASP B C 1
ATOM 1712 O O . ASP B 1 57 ? 5.684 -38.156 -24.359 1 98.19 57 ASP B O 1
ATOM 1716 N N . PHE B 1 58 ? 4.25 -39.75 -24.469 1 98.25 58 PHE B N 1
ATOM 1717 C CA . PHE B 1 58 ? 3.258 -39.031 -23.688 1 98.25 58 PHE B CA 1
ATOM 1718 C C . PHE B 1 58 ? 3.762 -38.781 -22.266 1 98.25 58 PHE B C 1
ATOM 1720 O O . PHE B 1 58 ? 3.604 -37.688 -21.734 1 98.25 58 PHE B O 1
ATOM 1727 N N . MET B 1 59 ? 4.312 -39.75 -21.641 1 98.31 59 MET B N 1
ATOM 1728 C CA . MET B 1 59 ? 4.863 -39.594 -20.297 1 98.31 59 MET B CA 1
ATOM 1729 C C . MET B 1 59 ? 5.93 -38.5 -20.266 1 98.31 59 MET B C 1
ATOM 1731 O O . MET B 1 59 ? 5.992 -37.719 -19.328 1 98.31 59 MET B O 1
ATOM 1735 N N . LYS B 1 60 ? 6.734 -38.531 -21.266 1 98.25 60 LYS B N 1
ATOM 1736 C CA . LYS B 1 60 ? 7.746 -37.5 -21.391 1 98.25 60 LYS B CA 1
ATOM 1737 C C . LYS B 1 60 ? 7.105 -36.125 -21.453 1 98.25 60 LYS B C 1
ATOM 1739 O O . LYS B 1 60 ? 7.566 -35.188 -20.812 1 98.25 60 LYS B O 1
ATOM 1744 N N . LYS B 1 61 ? 6.074 -36.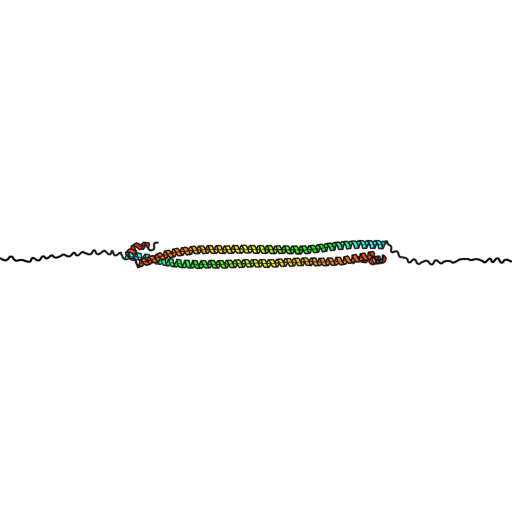031 -22.25 1 98.38 61 LYS B N 1
ATOM 1745 C CA . LYS B 1 61 ? 5.359 -34.75 -22.391 1 98.38 61 LYS B CA 1
ATOM 1746 C C . LYS B 1 61 ? 4.762 -34.312 -21.047 1 98.38 61 LYS B C 1
ATOM 1748 O O . LYS B 1 61 ? 4.762 -33.125 -20.734 1 98.38 61 LYS B O 1
ATOM 1753 N N . LEU B 1 62 ? 4.258 -35.281 -20.312 1 98.25 62 LEU B N 1
ATOM 1754 C CA . LEU B 1 62 ? 3.721 -34.969 -19 1 98.25 62 LEU B CA 1
ATOM 1755 C C . LEU B 1 62 ? 4.805 -34.406 -18.078 1 98.25 62 LEU B C 1
ATOM 1757 O O . LEU B 1 62 ? 4.555 -33.438 -17.344 1 98.25 62 LEU B O 1
ATOM 1761 N N . GLY B 1 63 ? 5.961 -34.938 -18.125 1 97.62 63 GLY B N 1
ATOM 1762 C CA . GLY B 1 63 ? 7.086 -34.406 -17.359 1 97.62 63 GLY B CA 1
ATOM 1763 C C . GLY B 1 63 ? 7.434 -32.969 -17.703 1 97.62 63 GLY B C 1
ATOM 1764 O O . GLY B 1 63 ? 7.633 -32.156 -16.812 1 97.62 63 GLY B O 1
ATOM 1765 N N . VAL B 1 64 ? 7.52 -32.656 -18.938 1 98.25 64 VAL B N 1
ATOM 1766 C CA . VAL B 1 64 ? 7.816 -31.297 -19.406 1 98.25 64 VAL B CA 1
ATOM 1767 C C . VAL B 1 64 ? 6.727 -30.328 -18.938 1 98.25 64 VAL B C 1
ATOM 1769 O O . VAL B 1 64 ? 7.02 -29.203 -18.531 1 98.25 64 VAL B O 1
ATOM 1772 N N . LEU B 1 65 ? 5.473 -30.797 -18.984 1 98.38 65 LEU B N 1
ATOM 1773 C CA . LEU B 1 65 ? 4.352 -29.969 -18.562 1 98.38 65 LEU B CA 1
ATOM 1774 C C . LEU B 1 65 ? 4.457 -29.625 -17.078 1 98.38 65 LEU B C 1
ATOM 1776 O O . LEU B 1 65 ? 4.16 -28.5 -16.672 1 98.38 65 LEU B O 1
ATOM 1780 N N . VAL B 1 66 ? 4.855 -30.562 -16.266 1 98.06 66 VAL B N 1
ATOM 1781 C CA . VAL B 1 66 ? 5.047 -30.328 -14.844 1 98.06 66 VAL B CA 1
ATOM 1782 C C . VAL B 1 66 ? 6.055 -29.203 -14.633 1 98.06 66 VAL B C 1
ATOM 1784 O O . VAL B 1 66 ? 5.816 -28.281 -13.844 1 98.06 66 VAL B O 1
ATOM 1787 N N . GLU B 1 67 ? 7.094 -29.219 -15.297 1 97.62 67 GLU B N 1
ATOM 1788 C CA . GLU B 1 67 ? 8.133 -28.203 -15.188 1 97.62 67 GLU B CA 1
ATOM 1789 C C . GLU B 1 67 ? 7.633 -26.844 -15.656 1 97.62 67 GLU B C 1
ATOM 1791 O O . GLU B 1 67 ? 7.945 -25.812 -15.055 1 97.62 67 GLU B O 1
ATOM 1796 N N . LYS B 1 68 ? 6.922 -26.875 -16.719 1 98.44 68 LYS B N 1
ATOM 1797 C CA . LYS B 1 68 ? 6.363 -25.641 -17.25 1 98.44 68 LYS B CA 1
ATOM 1798 C C . LYS B 1 68 ? 5.422 -24.984 -16.234 1 98.44 68 LYS B C 1
ATOM 1800 O O . LYS B 1 68 ? 5.43 -23.766 -16.078 1 98.44 68 LYS B O 1
ATOM 1805 N N . ILE B 1 69 ? 4.629 -25.75 -15.609 1 98.62 69 ILE B N 1
ATOM 1806 C CA . ILE B 1 69 ? 3.699 -25.266 -14.602 1 98.62 69 ILE B CA 1
ATOM 1807 C C . ILE B 1 69 ? 4.477 -24.625 -13.445 1 98.62 69 ILE B C 1
ATOM 1809 O O . ILE B 1 69 ? 4.152 -23.531 -13 1 98.62 69 ILE B O 1
ATOM 1813 N N . LYS B 1 70 ? 5.449 -25.281 -12.938 1 97.75 70 LYS B N 1
ATOM 1814 C CA . LYS B 1 70 ? 6.27 -24.766 -11.844 1 97.75 70 LYS B CA 1
ATOM 1815 C C . LYS B 1 70 ? 6.93 -23.453 -12.227 1 97.75 70 LYS B C 1
ATOM 1817 O O . LYS B 1 70 ? 6.926 -22.5 -11.445 1 97.75 70 LYS B O 1
ATOM 1822 N N . HIS B 1 71 ? 7.453 -23.391 -13.406 1 98.25 71 HIS B N 1
ATOM 1823 C CA . HIS B 1 71 ? 8.117 -22.188 -13.891 1 98.25 71 HIS B CA 1
ATOM 1824 C C . HIS B 1 71 ? 7.133 -21.031 -14.008 1 98.25 71 HIS B C 1
ATOM 1826 O O . HIS B 1 71 ? 7.43 -19.922 -13.57 1 98.25 71 HIS B O 1
ATOM 1832 N N . LYS B 1 72 ? 6.008 -21.344 -14.57 1 98.25 72 LYS B N 1
ATOM 1833 C CA . LYS B 1 72 ? 4.98 -20.312 -14.711 1 98.25 72 LYS B CA 1
ATOM 1834 C C . LYS B 1 72 ? 4.531 -19.797 -13.344 1 98.25 72 LYS B C 1
ATOM 1836 O O . LYS B 1 72 ? 4.32 -18.594 -13.172 1 98.25 72 LYS B O 1
ATOM 1841 N N . GLY B 1 73 ? 4.34 -20.703 -12.414 1 98.38 73 GLY B N 1
ATOM 1842 C CA . GLY B 1 73 ? 3.982 -20.281 -11.07 1 98.38 73 GLY B CA 1
ATOM 1843 C C . GLY B 1 73 ? 5.004 -19.359 -10.438 1 98.38 73 GLY B C 1
ATOM 1844 O O . GLY B 1 73 ? 4.645 -18.375 -9.789 1 98.38 73 GLY B O 1
ATOM 1845 N N . ALA B 1 74 ? 6.211 -19.562 -10.602 1 98.31 74 ALA B N 1
ATOM 1846 C CA . ALA B 1 74 ? 7.293 -18.734 -10.078 1 98.31 74 ALA B CA 1
ATOM 1847 C C . ALA B 1 74 ? 7.258 -17.344 -10.695 1 98.31 74 ALA B C 1
ATOM 1849 O O . ALA B 1 74 ? 7.488 -16.344 -10.008 1 98.31 74 ALA B O 1
ATOM 1850 N N . LEU B 1 75 ? 7.023 -17.312 -11.977 1 98.56 75 LEU B N 1
ATOM 1851 C CA . LEU B 1 75 ? 6.949 -16.031 -12.68 1 98.56 75 LEU B CA 1
ATOM 1852 C C . LEU B 1 75 ? 5.777 -15.203 -12.18 1 98.56 75 LEU B C 1
ATOM 1854 O O . LEU B 1 75 ? 5.914 -14 -11.945 1 98.56 75 LEU B O 1
ATOM 1858 N N . ILE B 1 76 ? 4.691 -15.828 -12.023 1 98.69 76 ILE B N 1
ATOM 1859 C CA . ILE B 1 76 ? 3.496 -15.141 -11.555 1 98.69 76 ILE B CA 1
ATOM 1860 C C . ILE B 1 76 ? 3.736 -14.594 -10.148 1 98.69 76 ILE B C 1
ATOM 1862 O O . ILE B 1 76 ? 3.387 -13.445 -9.852 1 98.69 76 ILE B O 1
ATOM 1866 N N . LYS B 1 77 ? 4.328 -15.359 -9.32 1 98.69 77 LYS B N 1
ATOM 1867 C CA . LYS B 1 77 ? 4.617 -14.93 -7.957 1 98.69 77 LYS B CA 1
ATOM 1868 C C . LYS B 1 77 ? 5.598 -13.758 -7.945 1 98.69 77 LYS B C 1
ATOM 1870 O O . LYS B 1 77 ? 5.453 -12.836 -7.145 1 98.69 77 LYS B O 1
ATOM 1875 N N . HIS B 1 78 ? 6.527 -13.836 -8.766 1 98.75 78 HIS B N 1
ATOM 1876 C CA . HIS B 1 78 ? 7.473 -12.734 -8.906 1 98.75 78 HIS B CA 1
ATOM 1877 C C . HIS B 1 78 ? 6.758 -11.453 -9.32 1 98.75 78 HIS B C 1
ATOM 1879 O O . HIS B 1 78 ? 7.027 -10.383 -8.766 1 98.75 78 HIS B O 1
ATOM 1885 N N . ASP B 1 79 ? 5.902 -11.578 -10.281 1 98.69 79 ASP B N 1
ATOM 1886 C CA . ASP B 1 79 ? 5.133 -10.43 -10.742 1 98.69 79 ASP B CA 1
ATOM 1887 C C . ASP B 1 79 ? 4.27 -9.859 -9.625 1 98.69 79 ASP B C 1
ATOM 1889 O O . ASP B 1 79 ? 4.195 -8.641 -9.445 1 98.69 79 ASP B O 1
ATOM 1893 N N . ILE B 1 80 ? 3.637 -10.68 -8.938 1 98.81 80 ILE B N 1
ATOM 1894 C CA . ILE B 1 80 ? 2.809 -10.258 -7.809 1 98.81 80 ILE B CA 1
ATOM 1895 C C . ILE B 1 80 ? 3.66 -9.492 -6.797 1 98.81 80 ILE B C 1
ATOM 1897 O O . ILE B 1 80 ? 3.281 -8.406 -6.355 1 98.81 80 ILE B O 1
ATOM 1901 N N . ALA B 1 81 ? 4.746 -10.039 -6.383 1 98.69 81 ALA B N 1
ATOM 1902 C CA . ALA B 1 81 ? 5.641 -9.398 -5.414 1 98.69 81 ALA B CA 1
ATOM 1903 C C . ALA B 1 81 ? 6.098 -8.031 -5.906 1 98.69 81 ALA B C 1
ATOM 1905 O O . ALA B 1 81 ? 6.082 -7.059 -5.152 1 98.69 81 ALA B O 1
ATOM 1906 N N . SER B 1 82 ? 6.457 -7.973 -7.148 1 98.75 82 SER B N 1
ATOM 1907 C CA . SER B 1 82 ? 6.941 -6.734 -7.742 1 98.75 82 SER B CA 1
ATOM 1908 C C . SER B 1 82 ? 5.855 -5.66 -7.75 1 98.75 82 SER B C 1
ATOM 1910 O O . SER B 1 82 ? 6.121 -4.5 -7.438 1 98.75 82 SER B O 1
ATOM 1912 N N . GLU B 1 83 ? 4.715 -6.109 -8.164 1 98.62 83 GLU B N 1
ATOM 1913 C CA . GLU B 1 83 ? 3.605 -5.16 -8.195 1 98.62 83 GLU B CA 1
ATOM 1914 C C . GLU B 1 83 ? 3.271 -4.645 -6.801 1 98.62 83 GLU B C 1
ATOM 1916 O O . GLU B 1 83 ? 3.047 -3.449 -6.609 1 98.62 83 GLU B O 1
ATOM 1921 N N . CYS B 1 84 ? 3.184 -5.5 -5.898 1 98.62 84 CYS B N 1
ATOM 1922 C CA . CYS B 1 84 ? 2.906 -5.102 -4.52 1 98.62 84 CYS B CA 1
ATOM 1923 C C . CYS B 1 84 ? 3.986 -4.164 -3.994 1 98.62 84 CYS B C 1
ATOM 1925 O O . CYS B 1 84 ? 3.684 -3.156 -3.357 1 98.62 84 CYS B O 1
ATOM 1927 N N . ASP B 1 85 ? 5.227 -4.395 -4.227 1 98.56 85 ASP B N 1
ATOM 1928 C CA . ASP B 1 85 ? 6.336 -3.529 -3.834 1 98.56 85 ASP B CA 1
ATOM 1929 C C . ASP B 1 85 ? 6.195 -2.143 -4.453 1 98.56 85 ASP B C 1
ATOM 1931 O O . ASP B 1 85 ? 6.453 -1.132 -3.795 1 98.56 85 ASP B O 1
ATOM 1935 N N . ASN B 1 86 ? 5.848 -2.154 -5.691 1 98.75 86 ASN B N 1
ATOM 1936 C CA . ASN B 1 86 ? 5.645 -0.88 -6.371 1 98.75 86 ASN B CA 1
ATOM 1937 C C . ASN B 1 86 ? 4.52 -0.074 -5.73 1 98.75 86 ASN B C 1
ATOM 1939 O O . ASN B 1 86 ? 4.641 1.139 -5.551 1 98.75 86 ASN B O 1
ATOM 1943 N N . LEU B 1 87 ? 3.443 -0.715 -5.43 1 98.69 87 LEU B N 1
ATOM 1944 C CA . LEU B 1 87 ? 2.326 -0.051 -4.77 1 98.69 87 LEU B CA 1
ATOM 1945 C C . LEU B 1 87 ? 2.752 0.515 -3.418 1 98.69 87 LEU B C 1
ATOM 1947 O O . LEU B 1 87 ? 2.4 1.646 -3.076 1 98.69 87 LEU B O 1
ATOM 1951 N N . VAL B 1 88 ? 3.514 -0.22 -2.654 1 98.81 88 VAL B N 1
ATOM 1952 C CA . VAL B 1 88 ? 4.008 0.232 -1.358 1 98.81 88 VAL B CA 1
ATOM 1953 C C . VAL B 1 88 ? 4.902 1.456 -1.544 1 98.81 88 VAL B C 1
ATOM 1955 O O . VAL B 1 88 ? 4.793 2.432 -0.797 1 98.81 88 VAL B O 1
ATOM 1958 N N . LYS B 1 89 ? 5.699 1.422 -2.559 1 98.75 89 LYS B N 1
ATOM 1959 C CA . LYS B 1 89 ? 6.566 2.557 -2.854 1 98.75 89 LYS B CA 1
ATOM 1960 C C . LYS B 1 89 ? 5.75 3.801 -3.193 1 98.75 89 LYS B C 1
ATOM 1962 O O . LYS B 1 89 ? 6.094 4.906 -2.773 1 98.75 89 LYS B O 1
ATOM 1967 N N . ILE B 1 90 ? 4.77 3.625 -3.955 1 98.81 90 ILE B N 1
ATOM 1968 C CA . ILE B 1 90 ? 3.902 4.738 -4.32 1 98.81 90 ILE B CA 1
ATOM 1969 C C . ILE B 1 90 ? 3.244 5.312 -3.066 1 98.81 90 ILE B C 1
ATOM 1971 O O . ILE B 1 90 ? 3.189 6.531 -2.887 1 98.81 90 ILE B O 1
ATOM 1975 N N . ILE B 1 91 ? 2.787 4.465 -2.236 1 98.81 91 ILE B N 1
ATOM 1976 C CA . ILE B 1 91 ? 2.148 4.883 -0.994 1 98.81 91 ILE B CA 1
ATOM 1977 C C . ILE B 1 91 ? 3.146 5.656 -0.136 1 98.81 91 ILE B C 1
ATOM 1979 O O . ILE B 1 91 ? 2.814 6.711 0.414 1 98.81 91 ILE B O 1
ATOM 1983 N N . GLU B 1 92 ? 4.312 5.191 -0.041 1 98.56 92 GLU B N 1
ATOM 1984 C CA . GLU B 1 92 ? 5.344 5.844 0.758 1 98.56 92 GLU B CA 1
ATOM 1985 C C . GLU B 1 92 ? 5.68 7.223 0.2 1 98.56 92 GLU B C 1
ATOM 1987 O O . GLU B 1 92 ? 5.863 8.18 0.958 1 98.56 92 GLU B O 1
ATOM 1992 N N . LYS B 1 93 ? 5.816 7.301 -1.073 1 98.75 93 LYS B N 1
ATOM 1993 C CA . LYS B 1 93 ? 6.082 8.586 -1.71 1 98.75 93 LYS B CA 1
ATOM 1994 C C . LYS B 1 93 ? 4.941 9.57 -1.455 1 98.75 93 LYS B C 1
ATOM 1996 O O . LYS B 1 93 ? 5.184 10.734 -1.14 1 98.75 93 LYS B O 1
ATOM 2001 N N . LYS B 1 94 ? 3.76 9.102 -1.62 1 98.81 94 LYS B N 1
ATOM 2002 C CA . LYS B 1 94 ? 2.594 9.938 -1.365 1 98.81 94 LYS B CA 1
ATOM 2003 C C . LYS B 1 94 ? 2.543 10.383 0.095 1 98.81 94 LYS B C 1
ATOM 2005 O O . LYS B 1 94 ? 2.242 11.539 0.387 1 98.81 94 LYS B O 1
ATOM 2010 N N . LYS B 1 95 ? 2.803 9.453 1.002 1 98.75 95 LYS B N 1
ATOM 2011 C CA . LYS B 1 95 ? 2.883 9.75 2.43 1 98.75 95 LYS B CA 1
ATOM 2012 C C . LYS B 1 95 ? 3.859 10.898 2.695 1 98.75 95 LYS B C 1
ATOM 2014 O O . LYS B 1 95 ? 3.523 11.859 3.389 1 98.75 95 LYS B O 1
ATOM 2019 N N . ARG B 1 96 ? 5.043 10.859 2.178 1 98.69 96 ARG B N 1
ATOM 2020 C CA . ARG B 1 96 ? 6.074 11.875 2.361 1 98.69 96 ARG B CA 1
ATOM 2021 C C . ARG B 1 96 ? 5.617 13.219 1.81 1 98.69 96 ARG B C 1
ATOM 2023 O O . ARG B 1 96 ? 5.828 14.258 2.439 1 98.69 96 ARG B O 1
ATOM 2030 N N . SER B 1 97 ? 5.059 13.133 0.656 1 98.75 97 SER B N 1
ATOM 2031 C CA . SER B 1 97 ? 4.57 14.359 0.033 1 98.75 97 SER B CA 1
ATOM 2032 C C . SER B 1 97 ? 3.502 15.023 0.89 1 98.75 97 SER B C 1
ATOM 2034 O O . SER B 1 97 ? 3.521 16.25 1.078 1 98.75 97 SER B O 1
ATOM 2036 N N . MET B 1 98 ? 2.59 14.25 1.373 1 98.75 98 MET B N 1
ATOM 2037 C CA . MET B 1 98 ? 1.506 14.789 2.189 1 98.75 98 MET B CA 1
ATOM 2038 C C . MET B 1 98 ? 2.043 15.359 3.498 1 98.75 98 MET B C 1
ATOM 2040 O O . MET B 1 98 ? 1.618 16.438 3.932 1 98.75 98 MET B O 1
ATOM 2044 N N . MET B 1 99 ? 2.947 14.656 4.055 1 98.69 99 MET B N 1
ATOM 2045 C CA . MET B 1 99 ? 3.574 15.133 5.285 1 98.69 99 MET B CA 1
ATOM 2046 C C . MET B 1 99 ? 4.277 16.469 5.055 1 98.69 99 MET B C 1
ATOM 2048 O O . MET B 1 99 ? 4.168 17.375 5.875 1 98.69 99 MET B O 1
ATOM 2052 N N . TYR B 1 100 ? 4.922 16.547 3.975 1 98.62 100 TYR B N 1
ATOM 2053 C CA . TYR B 1 100 ? 5.609 17.781 3.617 1 98.62 100 TYR B CA 1
ATOM 2054 C C . TYR B 1 100 ? 4.625 18.922 3.443 1 98.62 100 TYR B C 1
ATOM 2056 O O . TYR B 1 100 ? 4.867 20.031 3.914 1 98.62 100 TYR B O 1
ATOM 2064 N N . GLN B 1 101 ? 3.533 18.641 2.811 1 98.75 101 GLN B N 1
ATOM 2065 C CA . GLN B 1 101 ? 2.525 19.672 2.592 1 98.75 101 GLN B CA 1
ATOM 2066 C C . GLN B 1 101 ? 1.949 20.172 3.916 1 98.75 101 GLN B C 1
ATOM 2068 O O . GLN B 1 101 ? 1.695 21.359 4.082 1 98.75 101 GLN B O 1
ATOM 2073 N N . VAL B 1 102 ? 1.767 19.281 4.824 1 98.75 102 VAL B N 1
ATOM 2074 C CA . VAL B 1 102 ? 1.281 19.656 6.148 1 98.75 102 VAL B CA 1
ATOM 2075 C C . VAL B 1 102 ? 2.297 20.578 6.832 1 98.75 102 VAL B C 1
ATOM 2077 O O . VAL B 1 102 ? 1.938 21.625 7.359 1 98.75 102 VAL B O 1
ATOM 2080 N N . ASP B 1 103 ? 3.531 20.203 6.84 1 98.44 103 ASP B N 1
ATOM 2081 C CA . ASP B 1 103 ? 4.59 21.016 7.438 1 98.44 103 ASP B CA 1
ATOM 2082 C C . ASP B 1 103 ? 4.641 22.406 6.812 1 98.44 103 ASP B C 1
ATOM 2084 O O . ASP B 1 103 ? 4.73 23.406 7.523 1 98.44 103 ASP B O 1
ATOM 2088 N N . LYS B 1 104 ? 4.578 22.453 5.527 1 98.62 104 LYS B N 1
ATOM 2089 C CA . LYS B 1 104 ? 4.648 23.703 4.793 1 98.62 104 LYS B CA 1
ATOM 2090 C C . LYS B 1 104 ? 3.482 24.625 5.152 1 98.62 104 LYS B C 1
ATOM 2092 O O . LYS B 1 104 ? 3.676 25.812 5.414 1 98.62 104 LYS B O 1
ATOM 2097 N N . GL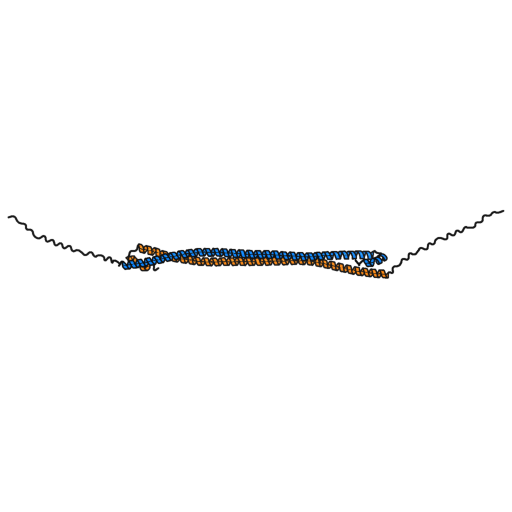N B 1 105 ? 2.318 24.047 5.152 1 98.5 105 GLN B N 1
ATOM 2098 C CA . GLN B 1 105 ? 1.121 24.812 5.469 1 98.5 105 GLN B CA 1
ATOM 2099 C C . GLN B 1 105 ? 1.158 25.328 6.91 1 98.5 105 GLN B C 1
ATOM 2101 O O . GLN B 1 105 ? 0.843 26.484 7.172 1 98.5 105 GLN B O 1
ATOM 2106 N N . GLN B 1 106 ? 1.526 24.422 7.82 1 98.31 106 GLN B N 1
ATOM 2107 C CA . GLN B 1 106 ? 1.626 24.797 9.227 1 98.31 106 GLN B CA 1
ATOM 2108 C C . GLN B 1 106 ? 2.633 25.922 9.422 1 98.31 106 GLN B C 1
ATOM 2110 O O . GLN B 1 106 ? 2.352 26.891 10.125 1 98.31 106 GLN B O 1
ATOM 2115 N N . SER B 1 107 ? 3.756 25.797 8.836 1 98.06 107 SER B N 1
ATOM 2116 C CA . SER B 1 107 ? 4.812 26.797 8.969 1 98.06 107 SER B CA 1
ATOM 2117 C C . SER B 1 107 ? 4.371 28.141 8.414 1 98.06 107 SER B C 1
ATOM 2119 O O . SER B 1 107 ? 4.656 29.188 9 1 98.06 107 SER B O 1
ATOM 2121 N N . ALA B 1 108 ? 3.703 28.141 7.293 1 98.56 108 ALA B N 1
ATOM 2122 C CA . ALA B 1 108 ? 3.225 29.375 6.684 1 98.56 108 ALA B CA 1
ATOM 2123 C C . ALA B 1 108 ? 2.223 30.078 7.594 1 98.56 108 ALA B C 1
ATOM 2125 O O . ALA B 1 108 ? 2.299 31.297 7.785 1 98.56 108 ALA B O 1
ATOM 2126 N N . LYS B 1 109 ? 1.32 29.328 8.117 1 98.69 109 LYS B N 1
ATOM 2127 C CA . LYS B 1 109 ? 0.314 29.891 9.016 1 98.69 109 LYS B CA 1
ATOM 2128 C C . LYS B 1 109 ? 0.957 30.469 10.273 1 98.69 109 LYS B C 1
ATOM 2130 O O . LYS B 1 109 ? 0.594 31.562 10.719 1 98.69 109 LYS B O 1
ATOM 2135 N N . VAL B 1 110 ? 1.902 29.734 10.883 1 98.69 110 VAL B N 1
ATOM 2136 C CA . VAL B 1 110 ? 2.594 30.172 12.094 1 98.69 110 VAL B CA 1
ATOM 2137 C C . VAL B 1 110 ? 3.379 31.453 11.812 1 98.69 110 VAL B C 1
ATOM 2139 O O . VAL B 1 110 ? 3.373 32.375 12.617 1 98.69 110 VAL B O 1
ATOM 2142 N N . ARG B 1 111 ? 3.941 31.562 10.672 1 98.31 111 ARG B N 1
ATOM 2143 C CA . ARG B 1 111 ? 4.699 32.75 10.289 1 98.31 111 ARG B CA 1
ATOM 2144 C C . ARG B 1 111 ? 3.791 33.969 10.188 1 98.31 111 ARG B C 1
ATOM 2146 O O . ARG B 1 111 ? 4.145 35.062 10.656 1 98.31 111 ARG B O 1
ATOM 2153 N N . GLU B 1 112 ? 2.73 33.75 9.625 1 98.56 112 GLU B N 1
ATOM 2154 C CA . GLU B 1 112 ? 1.765 34.844 9.508 1 98.56 112 GLU B CA 1
ATOM 2155 C C . GLU B 1 112 ? 1.336 35.344 10.883 1 98.56 112 GLU B C 1
ATOM 2157 O O . GLU B 1 112 ? 1.267 36.562 11.109 1 98.56 112 GLU B O 1
ATOM 2162 N N . LEU B 1 113 ? 1.068 34.438 11.766 1 98.56 113 LEU B N 1
ATOM 2163 C CA . LEU B 1 113 ? 0.661 34.812 13.117 1 98.56 113 LEU B CA 1
ATOM 2164 C C . LEU B 1 113 ? 1.797 35.5 13.859 1 98.56 113 LEU B C 1
ATOM 2166 O O . LEU B 1 113 ? 1.563 36.438 14.617 1 98.56 113 LEU B O 1
ATOM 2170 N N . GLU B 1 114 ? 3.01 35.031 13.594 1 97.56 114 GLU B N 1
ATOM 2171 C CA . GLU B 1 114 ? 4.172 35.656 14.219 1 97.56 114 GLU B CA 1
ATOM 2172 C C . GLU B 1 114 ? 4.344 37.094 13.742 1 97.56 114 GLU B C 1
ATOM 2174 O O . GLU B 1 114 ? 4.676 37.969 14.539 1 97.56 114 GLU B O 1
ATOM 2179 N N . VAL B 1 115 ? 4.125 37.344 12.492 1 98.25 115 VAL B N 1
ATOM 2180 C CA . VAL B 1 115 ? 4.18 38.688 11.945 1 98.25 115 VAL B CA 1
ATOM 2181 C C . VAL B 1 115 ? 3.117 39.562 12.609 1 98.25 115 VAL B C 1
ATOM 2183 O O . VAL B 1 115 ? 3.396 40.719 13.016 1 98.25 115 VAL B O 1
ATOM 2186 N N . GLN B 1 116 ? 1.975 39.031 12.781 1 98.25 116 GLN B N 1
ATOM 2187 C CA . GLN B 1 116 ? 0.889 39.75 13.43 1 98.25 116 GLN B CA 1
ATOM 2188 C C . GLN B 1 116 ? 1.225 40.062 14.883 1 98.25 116 GLN B C 1
ATOM 2190 O O . GLN B 1 116 ? 0.974 41.156 15.367 1 98.25 116 GLN B O 1
ATOM 2195 N N . LEU B 1 117 ? 1.751 39.031 15.562 1 98.31 117 LEU B N 1
ATOM 2196 C CA . LEU B 1 117 ? 2.129 39.219 16.969 1 98.31 117 LEU B CA 1
ATOM 2197 C C . LEU B 1 117 ? 3.166 40.312 17.109 1 98.31 117 LEU B C 1
ATOM 2199 O O . LEU B 1 117 ? 3.041 41.156 18 1 98.31 117 LEU B O 1
ATOM 2203 N N . THR B 1 118 ? 4.09 40.375 16.219 1 97.81 118 THR B N 1
ATOM 2204 C CA . THR B 1 118 ? 5.129 41.406 16.234 1 97.81 118 THR B CA 1
ATOM 2205 C C . THR B 1 118 ? 4.531 42.781 15.977 1 97.81 118 THR B C 1
ATOM 2207 O O . THR B 1 118 ? 4.887 43.75 16.641 1 97.81 118 THR B O 1
ATOM 2210 N N . GLY B 1 119 ? 3.65 42.844 15.023 1 98.25 119 GLY B N 1
ATOM 2211 C CA . GLY B 1 119 ? 2.963 44.094 14.758 1 98.25 119 GLY B CA 1
ATOM 2212 C C . GLY B 1 119 ? 2.17 44.625 15.945 1 98.25 119 GLY B C 1
ATOM 2213 O O . GLY B 1 119 ? 2.234 45.812 16.281 1 98.25 119 GLY B O 1
ATOM 2214 N N . CYS B 1 120 ? 1.493 43.719 16.531 1 97.5 120 CYS B N 1
ATOM 2215 C CA . CYS B 1 120 ? 0.708 44.062 17.719 1 97.5 120 CYS B CA 1
ATOM 2216 C C . CYS B 1 120 ? 1.607 44.562 18.844 1 97.5 120 CYS B C 1
ATOM 2218 O O . CYS B 1 120 ? 1.283 45.531 19.516 1 97.5 120 CYS B O 1
ATOM 2220 N N . ARG B 1 121 ? 2.691 43.938 19.031 1 98 121 ARG B N 1
ATOM 2221 C CA . ARG B 1 121 ? 3.643 44.312 20.078 1 98 121 ARG B CA 1
ATOM 2222 C C . ARG B 1 121 ? 4.18 45.719 19.828 1 98 121 ARG B C 1
ATOM 2224 O O . ARG B 1 121 ? 4.328 46.5 20.766 1 98 121 ARG B O 1
ATOM 2231 N N . ARG B 1 122 ? 4.406 46.031 18.609 1 97.75 122 ARG B N 1
ATOM 2232 C CA . ARG B 1 122 ? 4.883 47.344 18.25 1 97.75 122 ARG B CA 1
ATOM 2233 C C . ARG B 1 122 ? 3.842 48.438 18.578 1 97.75 122 ARG B C 1
ATOM 2235 O O . ARG B 1 122 ? 4.164 49.438 19.188 1 97.75 122 ARG B O 1
ATOM 2242 N N . VAL B 1 123 ? 2.646 48.156 18.203 1 97.81 123 VAL B N 1
ATOM 2243 C CA . VAL B 1 123 ? 1.557 49.094 18.469 1 97.81 123 VAL B CA 1
ATOM 2244 C C . VAL B 1 123 ? 1.367 49.25 19.969 1 97.81 123 VAL B C 1
ATOM 2246 O O . VAL B 1 123 ? 1.207 50.375 20.469 1 97.81 123 VAL B O 1
ATOM 2249 N N . PHE B 1 124 ? 1.372 48.156 20.688 1 97.69 124 PHE B N 1
ATOM 2250 C CA . PHE B 1 124 ? 1.232 48.188 22.125 1 97.69 124 PHE B CA 1
ATOM 2251 C C . PHE B 1 124 ? 2.328 49.031 22.766 1 97.69 124 PHE B C 1
ATOM 2253 O O . PHE B 1 124 ? 2.047 49.906 23.594 1 97.69 124 PHE B O 1
ATOM 2260 N N . SER B 1 125 ? 3.547 48.781 22.391 1 97 125 SER B N 1
ATOM 2261 C CA . SER B 1 125 ? 4.684 49.5 22.953 1 97 125 SER B CA 1
ATOM 2262 C C . SER B 1 125 ? 4.566 51 22.703 1 97 125 SER B C 1
ATOM 2264 O O . SER B 1 125 ? 4.809 51.812 23.594 1 97 125 SER B O 1
ATOM 2266 N N . SER B 1 126 ? 4.203 51.406 21.547 1 96.38 126 SER B N 1
ATOM 2267 C CA . SER B 1 126 ? 4.02 52.812 21.203 1 96.38 126 SER B CA 1
ATOM 2268 C C . SER B 1 126 ? 2.904 53.438 22.031 1 96.38 126 SER B C 1
ATOM 2270 O O . SER B 1 126 ? 3.08 54.531 22.609 1 96.38 126 SER B O 1
ATOM 2272 N N . SER B 1 127 ? 1.81 52.75 22.125 1 95.75 127 SER B N 1
ATOM 2273 C CA . SER B 1 127 ? 0.672 53.219 22.891 1 95.75 127 SER B CA 1
ATOM 2274 C C . SER B 1 127 ? 1.018 53.312 24.375 1 95.75 127 SER B C 1
ATOM 2276 O O . SER B 1 127 ? 0.646 54.281 25.047 1 95.75 127 SER B O 1
ATOM 2278 N N . HIS B 1 128 ? 1.713 52.344 24.812 1 95.75 128 HIS B N 1
ATOM 2279 C CA . HIS B 1 128 ? 2.109 52.312 26.219 1 95.75 128 HIS B CA 1
ATOM 2280 C C . HIS B 1 128 ? 3.021 53.469 26.562 1 95.75 128 HIS B C 1
ATOM 2282 O O . HIS B 1 128 ? 2.879 54.094 27.625 1 95.75 128 HIS B O 1
ATOM 2288 N N . SER B 1 129 ? 3.889 53.844 25.688 1 95.62 129 SER B N 1
ATOM 2289 C CA . SER B 1 129 ? 4.789 54.969 25.891 1 95.62 129 SER B CA 1
ATOM 2290 C C . SER B 1 129 ? 4.016 56.281 26 1 95.62 129 SER B C 1
ATOM 2292 O O . SER B 1 129 ? 4.332 57.125 26.828 1 95.62 129 SER B O 1
ATOM 2294 N N . VAL B 1 130 ? 3.062 56.406 25.203 1 94.25 130 VAL B N 1
ATOM 2295 C CA . VAL B 1 130 ? 2.221 57.594 25.234 1 94.25 130 VAL B CA 1
ATOM 2296 C C . VAL B 1 130 ? 1.465 57.656 26.562 1 94.25 130 VAL B C 1
ATOM 2298 O O . VAL B 1 130 ? 1.388 58.719 27.188 1 94.25 130 VAL B O 1
ATOM 2301 N N . VAL B 1 131 ? 1.017 56.531 26.969 1 94.62 131 VAL B N 1
ATOM 2302 C CA . VAL B 1 131 ? 0.275 56.469 28.234 1 94.62 131 VAL B CA 1
ATOM 2303 C C . VAL B 1 131 ? 1.189 56.844 29.391 1 94.62 131 VAL B C 1
ATOM 2305 O O . VAL B 1 131 ? 0.828 57.688 30.219 1 94.62 131 VAL B O 1
ATOM 2308 N N . VAL B 1 132 ? 2.326 56.344 29.359 1 94.69 132 VAL B N 1
ATOM 2309 C CA . VAL B 1 132 ? 3.275 56.562 30.438 1 94.69 132 VAL B CA 1
ATOM 2310 C C . VAL B 1 132 ? 3.684 58.031 30.453 1 94.69 132 VAL B C 1
ATOM 2312 O O . VAL B 1 132 ? 3.652 58.688 31.5 1 94.69 132 VAL B O 1
ATOM 2315 N N . ARG B 1 133 ? 4.008 58.531 29.297 1 93.69 133 ARG B N 1
ATOM 2316 C CA . ARG B 1 133 ? 4.41 59.938 29.172 1 93.69 133 ARG B CA 1
ATOM 2317 C C . ARG B 1 133 ? 3.277 60.875 29.578 1 93.69 133 ARG B C 1
ATOM 2319 O O . ARG B 1 133 ? 3.496 61.844 30.312 1 93.69 133 ARG B O 1
ATOM 2326 N N . THR B 1 134 ? 2.107 60.656 29.141 1 93.06 134 THR B N 1
ATOM 2327 C CA . THR B 1 134 ? 0.954 61.5 29.438 1 93.06 134 THR B CA 1
ATOM 2328 C C . THR B 1 134 ? 0.638 61.469 30.938 1 93.06 134 THR B C 1
ATOM 2330 O O . THR B 1 134 ? 0.338 62.531 31.516 1 93.06 134 THR B O 1
ATOM 2333 N N . ASN B 1 135 ? 0.763 60.375 31.516 1 93.19 135 ASN B N 1
ATOM 2334 C CA . ASN B 1 135 ? 0.558 60.281 32.969 1 93.19 135 ASN B CA 1
ATOM 2335 C C . ASN B 1 135 ? 1.585 61.094 33.719 1 93.19 135 ASN B C 1
ATOM 2337 O O . ASN B 1 135 ? 1.235 61.781 34.688 1 93.19 135 ASN B O 1
ATOM 2341 N N . ARG B 1 136 ? 2.748 60.969 33.312 1 93.5 136 ARG B N 1
ATOM 2342 C CA . ARG B 1 136 ? 3.816 61.719 33.938 1 93.5 136 ARG B CA 1
ATOM 2343 C C . ARG B 1 136 ? 3.562 63.219 33.781 1 93.5 136 ARG B C 1
ATOM 2345 O O . ARG B 1 136 ? 3.684 63.969 34.75 1 93.5 136 ARG B O 1
ATOM 2352 N N . ASP B 1 137 ? 3.141 63.656 32.625 1 91.88 137 ASP B N 1
ATOM 2353 C CA . ASP B 1 137 ? 2.91 65.062 32.344 1 91.88 137 ASP B CA 1
ATOM 2354 C C . ASP B 1 137 ? 1.706 65.625 33.125 1 91.88 137 ASP B C 1
ATOM 2356 O O . ASP B 1 137 ? 1.716 66.75 33.625 1 91.88 137 ASP B O 1
ATOM 2360 N N . LEU B 1 138 ? 0.678 64.812 33.312 1 89.62 138 LEU B N 1
ATOM 2361 C CA . LEU B 1 138 ? -0.501 65.188 34.094 1 89.62 138 LEU B CA 1
ATOM 2362 C C . LEU B 1 138 ? -0.143 65.375 35.531 1 89.62 138 LEU B C 1
ATOM 2364 O O . LEU B 1 138 ? -0.73 66.25 36.219 1 89.62 138 LEU B O 1
ATOM 2368 N N . GLN B 1 139 ? 0.874 64.75 35.969 1 90.81 139 GLN B N 1
ATOM 2369 C CA . GLN B 1 139 ? 1.23 64.75 37.375 1 90.81 139 GLN B CA 1
ATOM 2370 C C . GLN B 1 139 ? 2.266 65.875 37.656 1 90.81 139 GLN B C 1
ATOM 2372 O O . GLN B 1 139 ? 2.295 66.438 38.75 1 90.81 139 GLN B O 1
ATOM 2377 N N . HIS B 1 140 ? 2.996 66.188 36.688 1 90.75 140 HIS B N 1
ATOM 2378 C CA . HIS B 1 140 ? 4.199 66.938 37.062 1 90.75 140 HIS B CA 1
ATOM 2379 C C . HIS B 1 140 ? 4.266 68.25 36.312 1 90.75 140 HIS B C 1
ATOM 2381 O O . HIS B 1 140 ? 4.992 69.188 36.75 1 90.75 140 HIS B O 1
ATOM 2387 N N . LEU B 1 141 ? 3.531 68.312 35.25 1 88.19 141 LEU B N 1
ATOM 2388 C CA . LEU B 1 141 ? 3.615 69.562 34.5 1 88.19 141 LEU B CA 1
ATOM 2389 C C . LEU B 1 141 ? 2.848 70.688 35.219 1 88.19 141 LEU B C 1
ATOM 2391 O O . LEU B 1 141 ? 1.779 70.438 35.781 1 88.19 141 LEU B O 1
ATOM 2395 N N . SER B 1 142 ? 3.406 71.812 35.094 1 85.31 142 SER B N 1
ATOM 2396 C CA . SER B 1 142 ? 2.66 73 35.531 1 85.31 142 SER B CA 1
ATOM 2397 C C . SER B 1 142 ? 1.419 73.188 34.688 1 85.31 142 SER B C 1
ATOM 2399 O O . SER B 1 142 ? 1.331 72.688 33.562 1 85.31 142 SER B O 1
ATOM 2401 N N . SER B 1 143 ? 0.495 73.938 35.281 1 83.62 143 SER B N 1
ATOM 2402 C CA . SER B 1 143 ? -0.755 74.188 34.562 1 83.62 143 SER B CA 1
ATOM 2403 C C . SER B 1 143 ? -0.496 74.875 33.219 1 83.62 143 SER B C 1
ATOM 2405 O O . SER B 1 143 ? -1.109 74.5 32.219 1 83.62 143 SER B O 1
ATOM 2407 N N . GLN B 1 144 ? 0.392 75.812 33.281 1 84.94 144 GLN B N 1
ATOM 2408 C CA . GLN B 1 144 ? 0.699 76.5 32.031 1 84.94 144 GLN B CA 1
ATOM 2409 C C . GLN B 1 144 ? 1.383 75.562 31.031 1 84.94 144 GLN B C 1
ATOM 2411 O O . GLN B 1 144 ? 1.041 75.562 29.844 1 84.94 144 GLN B O 1
ATOM 2416 N N . ALA B 1 145 ? 2.314 74.875 31.531 1 86.88 145 ALA B N 1
ATOM 2417 C CA . ALA B 1 145 ? 3.025 73.938 30.672 1 86.88 145 ALA B CA 1
ATOM 2418 C C . ALA B 1 145 ? 2.07 72.875 30.078 1 86.88 145 ALA B C 1
ATOM 2420 O O . ALA B 1 145 ? 2.189 72.5 28.906 1 86.88 145 ALA B O 1
ATOM 2421 N N . PHE B 1 146 ? 1.097 72.5 30.906 1 87.94 146 PHE B N 1
ATOM 2422 C CA . PHE B 1 146 ? 0.118 71.5 30.484 1 87.94 146 PHE B CA 1
ATOM 2423 C C . PHE B 1 146 ? -0.795 72.062 29.391 1 87.94 146 PHE B C 1
ATOM 2425 O O . PHE B 1 146 ? -1.106 71.375 28.422 1 87.94 146 PHE B O 1
ATOM 2432 N N . LEU B 1 147 ? -1.186 73.25 29.547 1 83.94 147 LEU B N 1
ATOM 2433 C CA . LEU B 1 147 ? -2.059 73.875 28.578 1 83.94 147 LEU B CA 1
ATOM 2434 C C . LEU B 1 147 ? -1.357 74.062 27.219 1 83.94 147 LEU B C 1
ATOM 2436 O O . LEU B 1 147 ? -1.989 73.875 26.172 1 83.94 147 LEU B O 1
ATOM 2440 N N . ASN B 1 148 ? -0.119 74.25 27.266 1 83.19 148 ASN B N 1
ATOM 2441 C CA . ASN B 1 148 ? 0.667 74.375 26.047 1 83.19 148 ASN B CA 1
ATOM 2442 C C . ASN B 1 148 ? 0.884 73.062 25.344 1 83.19 148 ASN B C 1
ATOM 2444 O O . ASN B 1 148 ? 0.917 73 24.109 1 83.19 148 ASN B O 1
ATOM 2448 N N . LYS B 1 149 ? 0.984 72 26.156 1 81 149 LYS B N 1
ATOM 2449 C CA . LYS B 1 149 ? 1.352 70.688 25.625 1 81 149 LYS B CA 1
ATOM 2450 C C . LYS B 1 149 ? 0.125 69.812 25.469 1 81 149 LYS B C 1
ATOM 2452 O O . LYS B 1 149 ? 0.166 68.812 24.734 1 81 149 LYS B O 1
ATOM 2457 N N . GLY B 1 150 ? -0.918 70.188 25.953 1 72.12 150 GLY B N 1
ATOM 2458 C CA . GLY B 1 150 ? -2.076 69.312 26.109 1 72.12 150 GLY B CA 1
ATOM 2459 C C . GLY B 1 150 ? -2.584 68.75 24.797 1 72.12 150 GLY B C 1
ATOM 2460 O O . GLY B 1 150 ? -3.018 67.562 24.734 1 72.12 150 GLY B O 1
ATOM 2461 N N . ASP B 1 151 ? -2.502 69.5 23.875 1 70.81 151 ASP B N 1
ATOM 2462 C CA . ASP B 1 151 ? -3.047 69.125 22.594 1 70.81 151 ASP B CA 1
ATOM 2463 C C . ASP B 1 151 ? -2.184 68 21.984 1 70.81 151 ASP B C 1
ATOM 2465 O O . ASP B 1 151 ? -2.678 67.188 21.203 1 70.81 151 ASP B O 1
ATOM 2469 N N . ILE B 1 152 ? -0.931 67.875 22.406 1 68.75 152 ILE B N 1
ATOM 2470 C CA . ILE B 1 152 ? -0.018 66.938 21.688 1 68.75 152 ILE B CA 1
ATOM 2471 C C . ILE B 1 152 ? 0.268 65.75 22.547 1 68.75 152 ILE B C 1
ATOM 2473 O O . ILE B 1 152 ? 0.791 64.75 22.062 1 68.75 152 ILE B O 1
ATOM 2477 N N . LEU B 1 153 ? -0.223 65.688 23.656 1 68.94 153 LEU B N 1
ATOM 2478 C CA . LEU B 1 153 ? 0.11 64.562 24.594 1 68.94 153 LEU B CA 1
ATOM 2479 C C . LEU B 1 153 ? -0.463 63.25 24.109 1 68.94 153 LEU B C 1
ATOM 2481 O O . LEU B 1 153 ? 0.158 62.219 24.297 1 68.94 153 LEU B O 1
ATOM 2485 N N . ILE B 1 154 ? -1.617 63.219 23.375 1 67.81 154 ILE B N 1
ATOM 2486 C CA . ILE B 1 154 ? -2.209 61.969 22.984 1 67.81 154 ILE B CA 1
ATOM 2487 C C . ILE B 1 154 ? -2.314 61.875 21.469 1 67.81 154 ILE B C 1
ATOM 2489 O O . ILE B 1 154 ? -2.77 60.875 20.906 1 67.81 154 ILE B O 1
ATOM 2493 N N . ALA B 1 155 ? -1.874 63 20.844 1 61.5 155 ALA B N 1
ATOM 2494 C CA . ALA B 1 155 ? -2.051 63.062 19.391 1 61.5 155 ALA B CA 1
ATOM 2495 C C . ALA B 1 155 ? -1.013 62.219 18.672 1 61.5 155 ALA B C 1
ATOM 2497 O O . ALA B 1 155 ? -1.169 61.875 17.5 1 61.5 155 ALA B O 1
ATOM 2498 N N . GLU B 1 156 ? -0.137 61.688 19.266 1 52.19 156 GLU B N 1
ATOM 2499 C CA . GLU B 1 156 ? 0.799 60.906 18.438 1 52.19 156 GLU B CA 1
ATOM 2500 C C . GLU B 1 156 ? 0.33 59.469 18.266 1 52.19 156 GLU B C 1
ATOM 2502 O O . GLU B 1 156 ? -0.187 58.875 19.203 1 52.19 156 GLU B O 1
#

Foldseek 3Di:
DPPPCVDDDPDDCPPPPPPDPPPPCPVPPPVVVVVVVVVVVVVVVVVVVVVVVVVVVVVVVVVVVVVVVVVVVVVVVVVVVVVVVVVVVVVVVVVVVVVVVVVVVVVVVVVVVVVVVVVVVVVVVVQVVLVVQLVVCVPDPDPVRCVVCVVPSNVD/DDPDDDDPDPCPPPPDDPPPPPPPPPVPPPVVVVVVVVVVVVVVVVVVVVVVVVVVVVVVVVVVVVVVVVVVVVVVVVVVVVVVVVVVVVVVVVVVVVVVVVVVVVVVVVVVVVVVVVVVVVVVVVQVVLVVQLVVCVPDPDPVRCVVCVVPSNVD

Radius of gyration: 72.11 Å; Cα contacts (8 Å, |Δi|>4): 130; chains: 2; bounding box: 33×295×128 Å

Solvent-accessible surface area (backbone atoms only — not comparable to full-atom values): 17943 Å² total; per-residue (Å²): 137,85,79,77,77,73,81,84,82,76,86,69,83,74,81,76,81,76,78,78,74,81,70,73,76,70,74,68,67,62,63,60,65,51,50,54,50,49,50,50,51,52,52,50,47,52,51,50,53,53,49,44,52,52,50,52,54,48,46,53,50,52,53,54,50,47,53,50,47,55,51,50,48,52,50,51,45,50,50,50,53,51,51,53,51,49,51,48,49,51,50,51,52,50,50,52,51,50,47,49,50,47,53,52,53,49,50,53,53,45,48,53,51,50,53,48,46,52,52,50,52,51,53,41,54,56,52,48,50,41,48,52,50,40,52,50,44,73,70,67,46,49,72,67,58,37,64,72,42,54,76,58,52,74,66,113,137,88,81,82,76,86,70,88,77,80,80,70,80,76,79,80,79,77,75,77,73,80,74,72,76,73,74,71,67,64,63,61,64,51,51,54,51,52,52,51,50,52,52,52,46,51,51,50,54,53,49,43,51,50,49,53,53,49,46,52,51,51,53,54,49,46,53,50,49,54,52,51,49,53,52,51,46,51,49,50,52,51,51,52,51,50,51,47,50,50,49,51,52,51,51,52,51,52,47,50,52,47,52,52,52,47,51,52,53,44,48,52,50,49,54,49,46,52,52,49,50,50,53,40,53,55,53,48,49,40,47,53,52,40,52,50,44,71,71,67,46,48,70,67,59,36,65,73,42,53,76,58,51,73,66,114

Sequence (312 aa):
MRGSRSAHSRQQKREVQSRGGAHSAFHSISTQPLREKKAEVIKNLKYLEDENQRLTDFMKKLGVLVEKIKHKGALIKHDIASECDNLVKIIEKKKRSMMYQVDKQQSAKVRELEVQLTGCRRVFSSSHSVVVRTNRDLQHLSSQAFLNKGDILIAEMRGSRSAHSRQQKREVQSRGGAHSAFHSISTQPLREKKAEVIKNLKYLEDENQRLTDFMKKLGVLVEKIKHKGALIKHDIASECDNLVKIIEKKKRSMMYQVDKQQSAKVRELEVQLTGCRRVFSSSHSVVVRTNRDLQHLSSQAFLNKGDILIAE